Protein AF-A0A7Y5S8H1-F1 (afdb_monomer)

Solvent-accessible surface area (backbone atoms only — not comparable to full-atom values): 13303 Å² total; per-residue (Å²): 134,89,84,87,78,92,81,92,83,82,86,82,89,83,89,78,85,82,77,79,79,78,82,78,74,73,95,78,77,75,77,78,76,69,87,50,71,66,60,32,49,51,53,49,54,46,40,54,53,29,52,50,40,27,37,53,18,37,41,69,67,36,73,64,38,16,48,53,30,22,51,51,44,49,51,53,46,47,73,73,42,97,51,44,70,46,51,52,55,40,26,52,54,43,16,55,55,45,34,56,50,54,51,49,35,40,76,69,57,39,39,43,55,59,72,60,57,92,41,73,66,50,49,49,46,37,48,32,17,54,31,37,36,52,39,60,36,46,78,52,64,38,40,73,64,39,63,79,46,83,76,46,47,57,52,34,15,53,50,16,31,52,50,43,30,50,49,51,53,50,30,32,77,58,41,26,29,38,51,82,46,55,72,59,29,42,51,52,36,19,56,48,23,26,55,47,38,36,50,51,39,51,51,46,40,72,43,38,77,82,74,74,74,84,79,77,72,77,80,77,69,76,76,66,72,78,70,72,69,66,76,81,76,120

Sequence (234 aa):
MIDRSANSAAAGHLTSSGTSAVLTTPPGSVVRSGPSAARKFINFTAFQGAWFACVLGAARGWWWAAPVAALAALAVHAALSPSRRAELGMVFRVVLLGLAIDVGLVLAGVVEMRHGSFGMMTTAAWFASLWACFATTLNSSMAWLTNLRRRRILVAALFGALGGPAAYMAGERLGAVTLPHASWSLAVLSAEWALLTPLVVLIAARCSPRCGRRSGSLPVTPEPVSARATEARG

Mean predicted aligned error: 13.9 Å

Radius of gyration: 29.75 Å; Cα contacts (8 Å, |Δi|>4): 227; chains: 1; bounding box: 75×48×97 Å

Structure (mmCIF, N/CA/C/O backbone):
data_AF-A0A7Y5S8H1-F1
#
_entry.id   AF-A0A7Y5S8H1-F1
#
loop_
_atom_site.group_PDB
_atom_site.id
_atom_site.type_symbol
_atom_site.label_atom_id
_atom_site.label_alt_id
_atom_site.label_comp_id
_atom_site.label_asym_id
_atom_site.label_entity_id
_atom_site.label_seq_id
_atom_site.pdbx_PDB_ins_code
_atom_site.Cartn_x
_atom_site.Cartn_y
_atom_site.Cartn_z
_atom_site.occupancy
_atom_site.B_iso_or_equiv
_atom_site.auth_seq_id
_atom_site.auth_comp_id
_atom_site.auth_asym_id
_atom_site.auth_atom_id
_atom_site.pdbx_PDB_model_num
ATOM 1 N N . MET A 1 1 ? 41.742 8.760 79.211 1.00 38.00 1 MET A N 1
ATOM 2 C CA . MET A 1 1 ? 42.119 9.173 77.849 1.00 38.00 1 MET A CA 1
ATOM 3 C C . MET A 1 1 ? 41.346 8.273 76.894 1.00 38.00 1 MET A C 1
ATOM 5 O O . MET A 1 1 ? 41.752 7.133 76.768 1.00 38.00 1 MET A O 1
ATOM 9 N N . ILE A 1 2 ? 40.245 8.799 76.318 1.00 40.66 2 ILE A N 1
ATOM 10 C CA . ILE A 1 2 ? 39.518 8.303 75.117 1.00 40.66 2 ILE A CA 1
ATOM 11 C C . ILE A 1 2 ? 38.740 6.970 75.333 1.00 40.66 2 ILE A C 1
ATOM 13 O O . ILE A 1 2 ? 39.331 6.006 75.786 1.00 40.66 2 ILE A O 1
ATOM 17 N N . ASP A 1 3 ? 37.435 6.782 75.082 1.00 38.47 3 ASP A N 1
ATOM 18 C CA . ASP A 1 3 ? 36.355 7.606 74.516 1.00 38.47 3 ASP A CA 1
ATOM 19 C C . ASP A 1 3 ? 34.963 7.154 75.037 1.00 38.47 3 ASP A C 1
ATOM 21 O O . ASP A 1 3 ? 34.767 6.030 75.499 1.00 38.47 3 ASP A O 1
ATOM 25 N N . ARG A 1 4 ? 34.031 8.099 74.915 1.00 36.72 4 ARG A N 1
ATOM 26 C CA . ARG A 1 4 ? 32.559 8.131 74.982 1.00 36.72 4 ARG A CA 1
ATOM 27 C C . ARG A 1 4 ? 31.898 7.070 74.071 1.00 36.72 4 ARG A C 1
ATOM 29 O O . ARG A 1 4 ? 32.559 6.516 73.212 1.00 36.72 4 ARG A O 1
ATOM 36 N N . SER A 1 5 ? 30.602 6.758 74.064 1.00 37.25 5 SER A N 1
ATOM 37 C CA . SER A 1 5 ? 29.384 7.134 74.794 1.00 37.25 5 SER A CA 1
ATOM 38 C C . SER A 1 5 ? 28.217 6.350 74.167 1.00 37.25 5 SER A C 1
ATOM 40 O O . SER A 1 5 ? 28.210 6.163 72.957 1.00 37.25 5 SER A O 1
ATOM 42 N N . ALA A 1 6 ? 27.203 6.061 74.988 1.00 39.06 6 ALA A N 1
ATOM 43 C CA . ALA A 1 6 ? 25.761 6.176 74.704 1.00 39.06 6 ALA A CA 1
ATOM 44 C C . ALA A 1 6 ? 25.109 5.359 73.564 1.00 39.06 6 ALA A C 1
ATOM 46 O O . ALA A 1 6 ? 25.321 5.623 72.389 1.00 39.06 6 ALA A O 1
ATOM 47 N N . ASN A 1 7 ? 24.183 4.465 73.938 1.00 35.75 7 ASN A N 1
ATOM 48 C CA . ASN A 1 7 ? 22.706 4.593 73.823 1.00 35.75 7 ASN A CA 1
ATOM 49 C C . ASN A 1 7 ? 22.101 3.175 73.809 1.00 35.75 7 ASN A C 1
ATOM 51 O O . ASN A 1 7 ? 22.441 2.368 72.957 1.00 35.75 7 ASN A O 1
ATOM 55 N N . SER A 1 8 ? 21.351 2.741 74.825 1.00 39.56 8 SER A N 1
ATOM 56 C CA . SER A 1 8 ? 19.922 3.019 75.070 1.00 39.56 8 SER A CA 1
ATOM 57 C C . SER A 1 8 ? 18.995 2.657 73.897 1.00 39.56 8 SER A C 1
ATOM 59 O O . SER A 1 8 ? 18.852 3.430 72.955 1.00 39.56 8 SER A O 1
ATOM 61 N N . ALA A 1 9 ? 18.337 1.497 73.998 1.00 35.38 9 ALA A N 1
ATOM 62 C CA . ALA A 1 9 ? 17.061 1.157 73.353 1.00 35.38 9 ALA A CA 1
ATOM 63 C C . ALA A 1 9 ? 16.461 -0.034 74.134 1.00 35.38 9 ALA A C 1
ATOM 65 O O . ALA A 1 9 ? 17.014 -1.128 74.124 1.00 35.38 9 ALA A O 1
ATOM 66 N N . ALA A 1 10 ? 15.550 0.204 75.078 1.00 35.84 10 ALA A N 1
ATOM 67 C CA . ALA A 1 10 ? 14.107 0.380 74.879 1.00 35.84 10 ALA A CA 1
ATOM 68 C C . ALA A 1 10 ? 13.370 -0.955 74.656 1.00 35.84 10 ALA A C 1
ATOM 70 O O . ALA A 1 10 ? 13.309 -1.504 73.561 1.00 35.84 10 ALA A O 1
ATOM 71 N N . ALA A 1 11 ? 12.793 -1.435 75.759 1.00 33.50 11 ALA A N 1
ATOM 72 C CA . ALA A 1 11 ? 11.688 -2.375 75.811 1.00 33.50 11 ALA A CA 1
ATOM 73 C C . ALA A 1 11 ? 10.381 -1.709 75.343 1.00 33.50 11 ALA A C 1
ATOM 75 O O . ALA A 1 11 ? 10.232 -0.494 75.465 1.00 33.50 11 ALA A O 1
ATOM 76 N N . GLY A 1 12 ? 9.401 -2.513 74.924 1.00 30.98 12 GLY A N 1
ATOM 77 C CA . GLY A 1 12 ? 8.001 -2.085 74.924 1.00 30.98 12 GLY A CA 1
ATOM 78 C C . GLY A 1 12 ? 7.145 -2.681 73.815 1.00 30.98 12 GLY A C 1
ATOM 79 O O . GLY A 1 12 ? 7.222 -2.255 72.671 1.00 30.98 12 GLY A O 1
ATOM 80 N N . HIS A 1 13 ? 6.312 -3.646 74.210 1.00 38.59 13 HIS A N 1
ATOM 81 C CA . HIS A 1 13 ? 5.063 -4.092 73.585 1.00 38.59 13 HIS A CA 1
ATOM 82 C C . HIS A 1 13 ? 4.372 -3.071 72.673 1.00 38.59 13 HIS A C 1
ATOM 84 O O . HIS A 1 13 ? 4.262 -1.919 73.064 1.00 38.59 13 HIS A O 1
ATOM 90 N N . LEU A 1 14 ? 3.737 -3.545 71.590 1.00 34.25 14 LEU A N 1
ATOM 91 C CA . LEU A 1 14 ? 2.349 -3.199 71.246 1.00 34.25 14 LEU A CA 1
ATOM 92 C C . LEU A 1 14 ? 1.775 -4.191 70.216 1.00 34.25 14 LEU A C 1
ATOM 94 O O . LEU A 1 14 ? 2.333 -4.451 69.155 1.00 34.25 14 LEU A O 1
ATOM 98 N N . THR A 1 15 ? 0.634 -4.749 70.595 1.00 44.28 15 THR A N 1
ATOM 99 C CA . THR A 1 15 ? -0.307 -5.559 69.821 1.00 44.28 15 THR A CA 1
ATOM 100 C C . THR A 1 15 ? -0.898 -4.761 68.655 1.00 44.28 15 THR A C 1
ATOM 102 O O . THR A 1 15 ? -1.328 -3.629 68.870 1.00 44.28 15 THR A O 1
ATOM 105 N N . SER A 1 16 ? -1.033 -5.349 67.463 1.00 37.34 16 SER A N 1
ATOM 106 C CA . SER A 1 16 ? -1.945 -4.816 66.443 1.00 37.34 16 SER A CA 1
ATOM 107 C C . SER A 1 16 ? -2.792 -5.922 65.814 1.00 37.34 16 SER A C 1
ATOM 109 O O . SER A 1 16 ? -2.327 -6.850 65.155 1.00 37.34 16 SER A O 1
ATOM 111 N N . SER A 1 17 ? -4.084 -5.820 66.092 1.00 38.75 17 SER A N 1
ATOM 112 C CA . SER A 1 17 ? -5.177 -6.591 65.525 1.00 38.75 17 SER A CA 1
ATOM 113 C C . SER A 1 17 ? -5.291 -6.255 64.035 1.00 38.75 17 SER A C 1
ATOM 115 O O . SER A 1 17 ? -5.645 -5.135 63.668 1.00 38.75 17 SER A O 1
ATOM 117 N N . GLY A 1 18 ? -4.964 -7.209 63.165 1.00 38.16 18 GLY A N 1
ATOM 118 C CA . GLY A 1 18 ? -5.092 -7.064 61.716 1.00 38.16 18 GLY A CA 1
ATOM 119 C C . GLY A 1 18 ? -6.549 -7.162 61.271 1.00 38.16 18 GLY A C 1
ATOM 120 O O . GLY A 1 18 ? -7.026 -8.239 60.920 1.00 38.16 18 GLY A O 1
ATOM 121 N N . THR A 1 19 ? -7.262 -6.037 61.278 1.00 43.47 19 THR A N 1
ATOM 122 C CA . THR A 1 19 ? -8.564 -5.893 60.617 1.00 43.47 19 THR A CA 1
ATOM 123 C C . THR A 1 19 ? -8.386 -6.153 59.121 1.00 43.47 19 THR A C 1
ATOM 125 O O . THR A 1 19 ? -7.756 -5.370 58.412 1.00 43.47 19 THR A O 1
ATOM 128 N N . SER A 1 20 ? -8.926 -7.273 58.636 1.00 39.09 20 SER A N 1
ATOM 129 C CA . SER A 1 20 ? -8.980 -7.600 57.210 1.00 39.09 20 SER A CA 1
ATOM 130 C C . SER A 1 20 ? -9.836 -6.566 56.478 1.00 39.09 20 SER A C 1
ATOM 132 O O . SER A 1 20 ? -11.063 -6.597 56.548 1.00 39.09 20 SER A O 1
ATOM 134 N N . ALA A 1 21 ? -9.192 -5.641 55.767 1.00 40.25 21 ALA A N 1
ATOM 135 C CA . ALA A 1 21 ? -9.862 -4.781 54.804 1.00 40.25 21 ALA A CA 1
ATOM 136 C C . ALA A 1 21 ? -10.257 -5.631 53.587 1.00 40.25 21 ALA A C 1
ATOM 138 O O . ALA A 1 21 ? -9.460 -5.871 52.679 1.00 40.25 21 ALA A O 1
ATOM 139 N N . VAL A 1 22 ? -11.496 -6.123 53.590 1.00 46.75 22 VAL A N 1
ATOM 140 C CA . VAL A 1 22 ? -12.144 -6.691 52.406 1.00 46.75 22 VAL A CA 1
ATOM 141 C C . VAL A 1 22 ? -12.228 -5.578 51.361 1.00 46.75 22 VAL A C 1
ATOM 143 O O . VAL A 1 22 ? -12.988 -4.624 51.508 1.00 46.75 22 VAL A O 1
ATOM 146 N N . LEU A 1 23 ? -11.404 -5.683 50.318 1.00 39.94 23 LEU A N 1
ATOM 147 C CA . LEU A 1 23 ? -11.397 -4.780 49.172 1.00 39.94 23 LEU A CA 1
ATOM 148 C C . LEU A 1 23 ? -12.678 -5.010 48.351 1.00 39.94 23 LEU A C 1
ATOM 150 O O . LEU A 1 23 ? -12.687 -5.755 47.371 1.00 39.94 23 LEU A O 1
ATOM 154 N N . THR A 1 24 ? -13.783 -4.393 48.764 1.00 40.53 24 THR A N 1
ATOM 155 C CA . THR A 1 24 ? -15.015 -4.344 47.973 1.00 40.53 24 THR A CA 1
ATOM 156 C C . THR A 1 24 ? -14.754 -3.493 46.734 1.00 40.53 24 THR A C 1
ATOM 158 O O . THR A 1 24 ? -14.726 -2.263 46.800 1.00 40.53 24 THR A O 1
ATOM 161 N N . THR A 1 25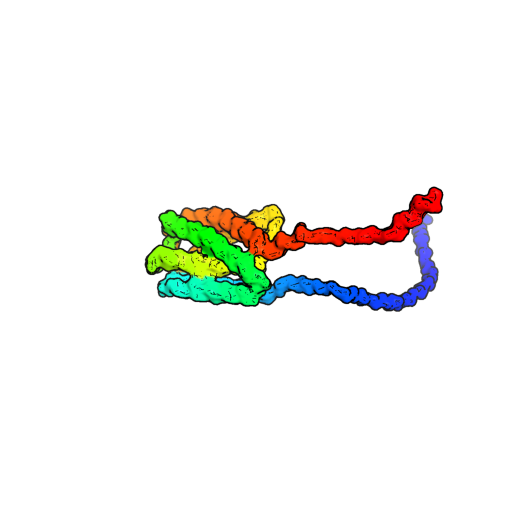 ? -14.519 -4.137 45.592 1.00 53.62 25 THR A N 1
ATOM 162 C CA . THR A 1 25 ? -14.514 -3.438 44.305 1.00 53.62 25 THR A CA 1
ATOM 163 C C . THR A 1 25 ? -15.941 -2.958 44.003 1.00 53.62 25 THR A C 1
ATOM 165 O O . THR A 1 25 ? -16.886 -3.737 44.141 1.00 53.62 25 THR A O 1
ATOM 168 N N . PRO A 1 26 ? -16.144 -1.677 43.643 1.00 47.84 26 PRO A N 1
ATOM 169 C CA . PRO A 1 26 ? -17.478 -1.147 43.386 1.00 47.84 26 PRO A CA 1
ATOM 170 C C . PRO A 1 26 ? -18.104 -1.816 42.147 1.00 47.84 26 PRO A C 1
ATOM 172 O O . PRO A 1 26 ? -17.423 -1.965 41.125 1.00 47.84 26 PRO A O 1
ATOM 175 N N . PRO A 1 27 ? -19.397 -2.190 42.188 1.00 47.34 27 PRO A N 1
ATOM 176 C CA . PRO A 1 27 ? -20.087 -2.755 41.038 1.00 47.34 27 PRO A CA 1
ATOM 177 C C . PRO A 1 27 ? -20.277 -1.659 39.983 1.00 47.34 27 PRO A C 1
ATOM 179 O O . PRO A 1 27 ? -21.010 -0.697 40.195 1.00 47.34 27 PRO A O 1
ATOM 182 N N . GLY A 1 28 ? -19.591 -1.781 38.844 1.00 48.25 28 GLY A N 1
ATOM 183 C CA . GLY A 1 28 ? -19.801 -0.887 37.697 1.00 48.25 28 GLY A CA 1
ATOM 184 C C . GLY A 1 28 ? -18.552 -0.449 36.935 1.00 48.25 28 GLY A C 1
ATOM 185 O O . GLY A 1 28 ? -18.684 0.210 35.901 1.00 48.25 28 GLY A O 1
ATOM 186 N N . SER A 1 29 ? -17.341 -0.821 37.360 1.00 41.50 29 SER A N 1
ATOM 187 C CA . SER A 1 29 ? -16.143 -0.585 36.548 1.00 41.50 29 SER A CA 1
ATOM 188 C C . SER A 1 29 ? -16.090 -1.586 35.389 1.00 41.50 29 SER A C 1
ATOM 190 O O . SER A 1 29 ? -15.422 -2.615 35.427 1.00 41.50 29 SER A O 1
ATOM 192 N N . VAL A 1 30 ? -16.810 -1.284 34.306 1.00 54.75 30 VAL A N 1
ATOM 193 C CA . VAL A 1 30 ? -16.593 -1.955 33.021 1.00 54.75 30 VAL A CA 1
ATOM 194 C C . VAL A 1 30 ? -15.162 -1.633 32.591 1.00 54.75 30 VAL A C 1
ATOM 196 O O . VAL A 1 30 ? -14.896 -0.583 32.000 1.00 54.75 30 VAL A O 1
ATOM 199 N N . VAL A 1 31 ? -14.222 -2.524 32.913 1.00 54.47 31 VAL A N 1
ATOM 200 C CA . VAL A 1 31 ? -12.858 -2.490 32.388 1.00 54.47 31 VAL A CA 1
ATOM 201 C C . VAL A 1 31 ? -12.983 -2.661 30.880 1.00 54.47 31 VAL A C 1
ATOM 203 O O . VAL A 1 31 ? -13.133 -3.767 30.365 1.00 54.47 31 VAL A O 1
ATOM 206 N N . ARG A 1 32 ? -12.979 -1.544 30.147 1.00 49.41 32 ARG A N 1
ATOM 207 C CA . ARG A 1 32 ? -12.924 -1.565 28.687 1.00 49.41 32 ARG A CA 1
ATOM 208 C C . ARG A 1 32 ? -11.558 -2.104 28.293 1.00 49.41 32 ARG A C 1
ATOM 210 O O . ARG A 1 32 ? -10.583 -1.358 28.234 1.00 49.41 32 ARG A O 1
ATOM 217 N N . SER A 1 33 ? -11.491 -3.403 28.035 1.00 49.00 33 SER A N 1
ATOM 218 C CA . SER A 1 33 ? -10.312 -4.045 27.474 1.00 49.00 33 SER A CA 1
ATOM 219 C C . SER A 1 33 ? -10.015 -3.360 26.139 1.00 49.00 33 SER A C 1
ATOM 221 O O . SER A 1 33 ? -10.849 -3.345 25.230 1.00 49.00 33 SER A O 1
ATOM 223 N N . GLY A 1 34 ? -8.841 -2.736 26.020 1.00 56.62 34 GLY A N 1
ATOM 224 C CA . GLY A 1 34 ? -8.351 -2.290 24.719 1.00 56.62 34 GLY A CA 1
ATOM 225 C C . GLY A 1 34 ? -8.297 -3.472 23.737 1.00 56.62 34 GLY A C 1
ATOM 226 O O . GLY A 1 34 ? -8.305 -4.628 24.165 1.00 56.62 34 GLY A O 1
ATOM 227 N N . PRO A 1 35 ? -8.240 -3.226 22.417 1.00 60.06 35 PRO A N 1
ATOM 228 C CA . PRO A 1 35 ? -8.111 -4.307 21.443 1.00 60.06 35 PRO A CA 1
ATOM 229 C C . PRO A 1 35 ? -6.915 -5.205 21.799 1.00 60.06 35 PRO A C 1
ATOM 231 O O . PRO A 1 35 ? -5.801 -4.704 21.983 1.00 60.06 35 PRO A O 1
ATOM 234 N N . SER A 1 36 ? -7.165 -6.515 21.918 1.00 71.00 36 SER A N 1
ATOM 235 C CA . SER A 1 36 ? -6.173 -7.499 22.363 1.00 71.00 36 SER A CA 1
ATOM 236 C C . SER A 1 36 ? -4.949 -7.522 21.442 1.00 71.00 36 SER A C 1
ATOM 238 O O . SER A 1 36 ? -5.055 -7.260 20.240 1.00 71.00 36 SER A O 1
ATOM 240 N N . ALA A 1 37 ? -3.776 -7.857 21.991 1.00 74.69 37 ALA A N 1
ATOM 241 C CA . ALA A 1 37 ? -2.548 -8.029 21.209 1.00 74.69 37 ALA A CA 1
ATOM 242 C C . ALA A 1 37 ? -2.753 -9.001 20.030 1.00 74.69 37 ALA A C 1
ATOM 244 O O . ALA A 1 37 ? -2.308 -8.725 18.919 1.00 74.69 37 ALA A O 1
ATOM 245 N N . ALA A 1 38 ? -3.547 -10.057 20.243 1.00 76.81 38 ALA A N 1
ATOM 246 C CA . ALA A 1 38 ? -3.956 -11.005 19.212 1.00 76.81 38 ALA A CA 1
ATOM 247 C C . ALA A 1 38 ? -4.675 -10.338 18.024 1.00 76.81 38 ALA A C 1
ATOM 249 O O . ALA A 1 38 ? -4.356 -10.625 16.876 1.00 76.81 38 ALA A O 1
ATOM 250 N N . ARG A 1 39 ? -5.594 -9.388 18.261 1.00 74.06 39 ARG A N 1
ATOM 251 C CA . ARG A 1 39 ? -6.302 -8.689 17.171 1.00 74.06 39 ARG A CA 1
ATOM 252 C C . ARG A 1 39 ? -5.357 -7.827 16.331 1.00 74.06 39 ARG A C 1
ATOM 254 O O . ARG A 1 39 ? -5.529 -7.734 15.118 1.00 74.06 39 ARG A O 1
ATOM 261 N N . LYS A 1 40 ? -4.364 -7.191 16.958 1.00 75.88 40 LYS A N 1
ATOM 262 C CA . LYS A 1 40 ? -3.335 -6.417 16.238 1.00 75.88 40 LYS A CA 1
ATOM 263 C C . LYS A 1 40 ? -2.446 -7.334 15.401 1.00 75.88 40 LYS A C 1
ATOM 265 O O . LYS A 1 40 ? -2.161 -7.014 14.252 1.00 75.88 40 LYS A O 1
ATOM 270 N N . PHE A 1 41 ? -2.065 -8.480 15.962 1.00 79.56 41 PHE A N 1
ATOM 271 C CA . PHE A 1 41 ? -1.274 -9.485 15.261 1.00 79.56 41 PHE A CA 1
ATOM 272 C C . PHE A 1 41 ? -2.018 -10.047 14.043 1.00 79.56 41 PHE A C 1
ATOM 274 O O . PHE A 1 41 ? -1.475 -10.013 12.948 1.00 79.56 41 PHE A O 1
ATOM 281 N N . ILE A 1 42 ? -3.291 -10.436 14.190 1.00 76.44 42 ILE A N 1
ATOM 282 C CA . ILE A 1 42 ? -4.123 -10.932 13.078 1.00 76.44 42 ILE A CA 1
ATOM 283 C C . ILE A 1 42 ? -4.195 -9.912 11.936 1.00 76.44 42 ILE A C 1
ATOM 285 O O . ILE A 1 42 ? -3.983 -10.276 10.784 1.00 76.44 42 ILE A O 1
ATOM 289 N N . ASN A 1 43 ? -4.443 -8.633 12.241 1.00 77.25 43 ASN A N 1
ATOM 290 C CA . ASN A 1 43 ? -4.478 -7.587 11.213 1.00 77.25 43 ASN A CA 1
ATOM 291 C C . ASN A 1 43 ? -3.119 -7.398 10.530 1.00 77.25 43 ASN A C 1
ATOM 293 O O . ASN A 1 43 ? -3.064 -7.204 9.321 1.00 77.25 43 ASN A O 1
ATOM 297 N N . PHE A 1 44 ? -2.024 -7.465 11.292 1.00 79.50 44 PHE A N 1
ATOM 298 C CA . PHE A 1 44 ? -0.679 -7.369 10.733 1.00 79.50 44 PHE A CA 1
ATOM 299 C C . PHE A 1 44 ? -0.369 -8.550 9.805 1.00 79.50 44 PHE A C 1
ATOM 301 O O . PHE A 1 44 ? 0.056 -8.337 8.675 1.00 79.50 44 PHE A O 1
ATOM 308 N N . THR A 1 45 ? -0.636 -9.784 10.233 1.00 82.44 45 THR A N 1
ATOM 309 C CA . THR A 1 45 ? -0.401 -10.981 9.415 1.00 82.44 45 THR A CA 1
ATOM 310 C C . THR A 1 45 ? -1.291 -11.005 8.175 1.00 82.44 45 THR A C 1
ATOM 312 O O . THR A 1 45 ? -0.805 -11.323 7.091 1.00 82.44 45 THR A O 1
ATOM 315 N N . ALA A 1 46 ? -2.563 -10.614 8.302 1.00 79.00 46 ALA A N 1
ATOM 316 C CA . ALA A 1 46 ? -3.469 -10.484 7.164 1.00 79.00 46 ALA A CA 1
ATOM 317 C C . ALA A 1 46 ? -2.962 -9.438 6.160 1.00 79.00 46 ALA A C 1
ATOM 319 O O . ALA A 1 46 ? -2.953 -9.703 4.961 1.00 79.00 46 ALA A O 1
ATOM 320 N N . PHE A 1 47 ? -2.479 -8.289 6.643 1.00 81.69 47 PHE A N 1
ATOM 321 C CA . PHE A 1 47 ? -1.890 -7.257 5.792 1.00 81.69 47 PHE A CA 1
ATOM 322 C C . PHE A 1 47 ? -0.628 -7.746 5.079 1.00 81.69 47 PHE A C 1
ATOM 324 O O . PHE A 1 47 ? -0.537 -7.604 3.864 1.00 81.69 47 PHE A O 1
ATOM 331 N N . GLN A 1 48 ? 0.316 -8.363 5.796 1.00 87.69 48 GLN A N 1
ATOM 332 C CA . GLN A 1 48 ? 1.538 -8.884 5.179 1.00 87.69 48 GLN A CA 1
ATOM 333 C C . GLN A 1 48 ? 1.214 -9.956 4.132 1.00 87.69 48 GLN A C 1
ATOM 335 O O . GLN A 1 48 ? 1.752 -9.912 3.028 1.00 87.69 48 GLN A O 1
ATOM 340 N N . GLY A 1 49 ? 0.293 -10.876 4.438 1.00 87.12 49 GLY A N 1
ATOM 341 C CA . GLY A 1 49 ? -0.171 -11.886 3.487 1.00 87.12 49 GLY A CA 1
ATOM 342 C C . GLY A 1 49 ? -0.824 -11.270 2.248 1.00 87.12 49 GLY A C 1
ATOM 343 O O . GLY A 1 49 ? -0.493 -11.655 1.127 1.00 87.12 49 GLY A O 1
ATOM 344 N N . ALA A 1 50 ? -1.692 -10.272 2.433 1.00 86.50 50 ALA A N 1
ATOM 345 C CA . ALA A 1 50 ? -2.334 -9.565 1.330 1.00 86.50 50 ALA A CA 1
ATOM 346 C C . ALA A 1 50 ? -1.318 -8.793 0.475 1.00 86.50 50 ALA A C 1
ATOM 348 O O . ALA A 1 50 ? -1.366 -8.873 -0.748 1.00 86.50 50 ALA A O 1
ATOM 349 N N . TRP A 1 51 ? -0.358 -8.107 1.100 1.00 90.31 51 TRP A N 1
ATOM 350 C CA . TRP A 1 51 ? 0.715 -7.400 0.402 1.00 90.31 51 TRP A CA 1
ATOM 351 C C . TRP A 1 51 ? 1.557 -8.358 -0.448 1.00 90.31 51 TRP A C 1
ATOM 353 O O . TRP A 1 51 ? 1.744 -8.114 -1.641 1.00 90.31 51 TRP A O 1
ATOM 363 N N . PHE A 1 52 ? 1.989 -9.491 0.118 1.00 91.25 52 PHE A N 1
ATOM 364 C CA . PHE A 1 52 ? 2.733 -10.505 -0.634 1.00 91.25 52 PHE A CA 1
ATOM 365 C C . PHE A 1 52 ? 1.911 -11.078 -1.790 1.00 91.25 52 PHE A C 1
ATOM 367 O O . PHE A 1 52 ? 2.449 -11.237 -2.884 1.00 91.25 52 P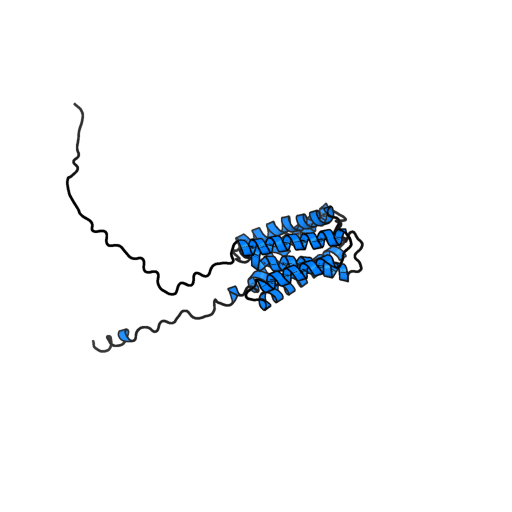HE A O 1
ATOM 374 N N . ALA A 1 53 ? 0.617 -11.345 -1.587 1.00 88.94 53 ALA A N 1
ATOM 375 C CA . ALA A 1 53 ? -0.271 -11.807 -2.650 1.00 88.94 53 ALA A CA 1
ATOM 376 C C . ALA A 1 53 ? -0.390 -10.779 -3.791 1.00 88.94 53 ALA A C 1
ATOM 378 O O . ALA A 1 53 ? -0.307 -11.157 -4.959 1.00 88.94 53 ALA A O 1
ATOM 379 N N . CYS A 1 54 ? -0.504 -9.484 -3.473 1.00 88.06 54 CYS A N 1
ATOM 380 C CA . CYS A 1 54 ? -0.528 -8.409 -4.469 1.00 88.06 54 CYS A CA 1
ATOM 381 C C . CYS A 1 54 ? 0.779 -8.333 -5.273 1.00 88.06 54 CYS A C 1
ATOM 383 O O . CYS A 1 54 ? 0.741 -8.228 -6.500 1.00 88.06 54 CYS A O 1
ATOM 385 N N . VAL A 1 55 ? 1.927 -8.374 -4.591 1.00 89.31 55 VAL A N 1
ATOM 386 C CA . VAL A 1 55 ? 3.254 -8.209 -5.206 1.00 89.31 55 VAL A CA 1
ATOM 387 C C . VAL A 1 55 ? 3.633 -9.432 -6.038 1.00 89.31 55 VAL A C 1
ATOM 389 O O . VAL A 1 55 ? 3.985 -9.303 -7.207 1.00 89.31 55 VAL A O 1
ATOM 392 N N . LEU A 1 56 ? 3.496 -10.634 -5.478 1.00 90.50 56 LEU A N 1
ATOM 393 C CA . LEU A 1 56 ? 3.775 -11.878 -6.197 1.00 90.50 56 LEU A CA 1
ATOM 394 C C . LEU A 1 56 ? 2.764 -12.141 -7.316 1.00 90.50 56 LEU A C 1
ATOM 396 O O . LEU A 1 56 ? 3.117 -12.764 -8.315 1.00 90.50 56 LEU A O 1
ATOM 400 N N . GLY A 1 57 ? 1.522 -11.684 -7.149 1.00 88.06 57 GLY A N 1
ATOM 401 C CA . GLY A 1 57 ? 0.512 -11.696 -8.199 1.00 88.06 57 GLY A CA 1
ATOM 402 C C . GLY A 1 57 ? 0.928 -10.817 -9.374 1.00 88.06 57 GLY A C 1
ATOM 403 O O . GLY A 1 57 ? 0.975 -11.303 -10.500 1.00 88.06 57 GLY A O 1
ATOM 404 N N . ALA A 1 58 ? 1.329 -9.568 -9.116 1.00 86.56 58 ALA A N 1
ATOM 405 C CA . ALA A 1 58 ? 1.851 -8.675 -10.152 1.00 86.56 58 ALA A CA 1
ATOM 406 C C . ALA A 1 58 ? 3.094 -9.251 -10.849 1.00 86.56 58 ALA A C 1
ATOM 408 O O . ALA A 1 58 ? 3.152 -9.254 -12.077 1.00 86.56 58 ALA A O 1
ATOM 409 N N . ALA A 1 59 ? 4.028 -9.829 -10.089 1.00 87.56 59 ALA A N 1
ATOM 410 C CA . ALA A 1 59 ? 5.223 -10.483 -10.629 1.00 87.56 59 ALA A CA 1
ATOM 411 C C . ALA A 1 59 ? 4.931 -11.717 -11.504 1.00 87.56 59 ALA A C 1
ATOM 413 O O . ALA A 1 59 ? 5.768 -12.129 -12.300 1.00 87.56 59 ALA A O 1
ATOM 414 N N . ARG A 1 60 ? 3.748 -12.326 -11.352 1.00 87.69 60 ARG A N 1
ATOM 415 C CA . ARG A 1 60 ? 3.258 -13.443 -12.177 1.00 87.69 60 ARG A CA 1
ATOM 416 C C . ARG A 1 60 ? 2.290 -12.998 -13.280 1.00 87.69 60 ARG A C 1
ATOM 418 O O . ARG A 1 60 ? 1.779 -13.845 -14.007 1.00 87.69 60 ARG A O 1
ATOM 425 N N . GLY A 1 61 ? 1.986 -11.702 -13.382 1.00 84.56 61 GLY A N 1
ATOM 426 C CA . GLY A 1 61 ? 0.970 -11.174 -14.299 1.00 84.56 61 GLY A CA 1
ATOM 427 C C . GLY A 1 61 ? -0.483 -11.457 -13.880 1.00 84.56 61 GLY A C 1
ATOM 428 O O . GLY A 1 61 ? -1.401 -11.315 -14.684 1.00 84.56 61 GLY A O 1
ATOM 429 N N . TRP A 1 62 ? -0.741 -11.854 -12.632 1.00 88.00 62 TRP A N 1
ATOM 430 C CA . TRP A 1 62 ? -2.092 -12.093 -12.110 1.00 88.00 62 TRP A CA 1
ATOM 431 C C . TRP A 1 62 ? -2.731 -10.796 -11.612 1.00 88.00 62 TRP A C 1
ATOM 433 O O . TRP A 1 62 ? -2.751 -10.505 -10.415 1.00 88.00 62 TRP A O 1
ATOM 443 N N . TRP A 1 63 ? -3.298 -10.022 -12.536 1.00 82.06 63 TRP A N 1
ATOM 444 C CA . TRP A 1 63 ? -3.943 -8.735 -12.241 1.00 82.06 63 TRP A CA 1
ATOM 445 C C . TRP A 1 63 ? -5.085 -8.828 -11.210 1.00 82.06 63 TRP A C 1
ATOM 447 O O . TRP A 1 63 ? -5.327 -7.878 -10.470 1.00 82.06 63 TRP A O 1
ATOM 457 N N . TRP A 1 64 ? -5.763 -9.976 -11.116 1.00 86.88 64 TRP A N 1
ATOM 458 C CA . TRP A 1 64 ? -6.874 -10.209 -10.186 1.00 86.88 64 TRP A CA 1
ATOM 459 C C . TRP A 1 64 ? -6.427 -10.527 -8.749 1.00 86.88 64 TRP A C 1
ATOM 461 O O . TRP A 1 64 ? -7.230 -10.424 -7.822 1.00 86.88 64 TRP A O 1
ATOM 471 N N . ALA A 1 65 ? -5.160 -10.894 -8.529 1.00 89.50 65 ALA A N 1
ATOM 472 C CA . ALA A 1 65 ? -4.687 -11.327 -7.212 1.00 89.50 65 ALA A CA 1
ATOM 473 C C . ALA A 1 65 ? -4.772 -10.200 -6.171 1.00 89.50 65 ALA A C 1
ATOM 475 O O . ALA A 1 65 ? -5.194 -10.425 -5.036 1.00 89.50 65 ALA A O 1
ATOM 476 N N . ALA A 1 66 ? -4.428 -8.976 -6.575 1.00 89.12 66 ALA A N 1
ATOM 477 C CA . ALA A 1 66 ? -4.468 -7.812 -5.701 1.00 89.12 66 ALA A CA 1
ATOM 478 C C . ALA A 1 66 ? -5.885 -7.424 -5.240 1.00 89.12 66 ALA A C 1
ATOM 480 O O . ALA A 1 66 ? -6.090 -7.334 -4.026 1.00 89.12 66 ALA A O 1
ATOM 481 N N . PRO A 1 67 ? -6.886 -7.255 -6.130 1.00 90.00 67 PRO A N 1
ATOM 482 C CA . PRO A 1 67 ? -8.243 -6.938 -5.691 1.00 90.00 67 PRO A CA 1
ATOM 483 C C . PRO A 1 67 ? -8.851 -8.043 -4.824 1.00 90.00 67 PRO A C 1
ATOM 485 O O . PRO A 1 67 ? -9.509 -7.734 -3.832 1.00 90.00 67 PRO A O 1
ATOM 488 N N . VAL A 1 68 ? -8.586 -9.322 -5.114 1.00 92.38 68 VAL A N 1
ATOM 489 C CA . VAL A 1 68 ? -9.056 -10.432 -4.264 1.00 92.38 68 VAL A CA 1
ATOM 490 C C . VAL A 1 68 ? -8.436 -10.362 -2.864 1.00 92.38 68 VAL A C 1
ATOM 492 O O . VAL A 1 68 ? -9.156 -10.460 -1.867 1.00 92.38 68 VAL A O 1
ATOM 495 N N . ALA A 1 69 ? -7.123 -10.135 -2.769 1.00 89.44 69 ALA A N 1
ATOM 496 C CA . ALA A 1 69 ? -6.434 -9.998 -1.488 1.00 89.44 69 ALA A CA 1
ATOM 497 C C . ALA A 1 69 ? -6.944 -8.792 -0.678 1.00 89.44 69 ALA A C 1
ATOM 499 O O . ALA A 1 69 ? -7.186 -8.910 0.526 1.00 89.44 69 ALA A O 1
ATOM 500 N N . ALA A 1 70 ? -7.173 -7.652 -1.337 1.00 89.06 70 ALA A N 1
ATOM 501 C CA . ALA A 1 70 ? -7.709 -6.456 -0.697 1.00 89.06 70 ALA A CA 1
ATOM 502 C C . ALA A 1 70 ? -9.144 -6.637 -0.201 1.00 89.06 70 ALA A C 1
ATOM 504 O O . ALA A 1 70 ? -9.457 -6.229 0.919 1.00 89.06 70 ALA A O 1
ATOM 505 N N . LEU A 1 71 ? -10.006 -7.291 -0.982 1.00 90.62 71 LEU A N 1
ATOM 506 C CA . LEU A 1 71 ? -11.369 -7.612 -0.555 1.00 90.62 71 LEU A CA 1
ATOM 507 C C . LEU A 1 71 ? -11.371 -8.539 0.664 1.00 90.62 71 LEU A C 1
ATOM 509 O O . LEU A 1 71 ? -12.123 -8.293 1.609 1.00 90.62 71 LEU A O 1
ATOM 513 N N . ALA A 1 72 ? -10.502 -9.551 0.688 1.00 89.12 72 ALA A N 1
ATOM 514 C CA . ALA A 1 72 ? -10.358 -10.439 1.839 1.00 89.12 72 ALA A CA 1
ATOM 515 C C . ALA A 1 72 ? -9.892 -9.677 3.093 1.00 89.12 72 ALA A C 1
ATOM 517 O O . ALA A 1 72 ? -10.508 -9.798 4.156 1.00 89.12 72 ALA A O 1
ATOM 518 N N . ALA A 1 73 ? -8.859 -8.836 2.970 1.00 86.38 73 ALA A N 1
ATOM 519 C CA . ALA A 1 73 ? -8.365 -8.011 4.075 1.00 86.38 73 ALA A CA 1
ATOM 520 C C . ALA A 1 73 ? -9.440 -7.037 4.591 1.00 86.38 73 ALA A C 1
ATOM 522 O O . ALA A 1 73 ? -9.639 -6.904 5.802 1.00 86.38 73 ALA A O 1
ATOM 523 N N . LEU A 1 74 ? -10.185 -6.401 3.684 1.00 87.31 74 LEU A N 1
ATOM 524 C CA . LEU A 1 74 ? -11.261 -5.477 4.031 1.00 87.31 74 LEU A CA 1
ATOM 525 C C . LEU A 1 74 ? -12.435 -6.188 4.711 1.00 87.31 74 LEU A C 1
ATOM 527 O O . LEU A 1 74 ? -12.991 -5.651 5.670 1.00 87.31 74 LEU A O 1
ATOM 531 N N . ALA A 1 75 ? -12.791 -7.395 4.263 1.00 87.62 75 ALA A N 1
ATOM 532 C CA . ALA A 1 75 ? -13.829 -8.212 4.886 1.00 87.62 75 ALA A CA 1
ATOM 533 C C . ALA A 1 75 ? -13.451 -8.592 6.325 1.00 87.62 75 ALA A C 1
ATOM 535 O O . ALA A 1 75 ? -14.260 -8.415 7.240 1.00 87.62 75 ALA A O 1
ATOM 536 N N . VAL A 1 76 ? -12.205 -9.027 6.546 1.00 84.81 76 VAL A N 1
ATOM 537 C CA . VAL A 1 76 ? -11.676 -9.316 7.890 1.00 84.81 76 VAL A CA 1
ATOM 538 C C . VAL A 1 76 ? -11.695 -8.057 8.762 1.00 84.81 76 VAL A C 1
ATOM 540 O O . VAL A 1 76 ? -12.209 -8.092 9.882 1.00 84.81 76 VAL A O 1
ATOM 543 N N . HIS A 1 77 ? -11.214 -6.920 8.250 1.00 84.69 77 HIS A N 1
ATOM 544 C CA . HIS A 1 77 ? -11.221 -5.650 8.987 1.00 84.69 77 HIS A CA 1
ATOM 545 C C . HIS A 1 77 ? -12.640 -5.202 9.357 1.00 84.69 77 HIS A C 1
ATOM 547 O O . HIS A 1 77 ? -12.911 -4.844 10.505 1.00 84.69 77 HIS A O 1
ATOM 553 N N . ALA A 1 78 ? -13.578 -5.269 8.411 1.00 84.00 78 ALA A N 1
ATOM 554 C CA . ALA A 1 78 ? -14.973 -4.900 8.630 1.00 84.00 78 ALA A CA 1
ATOM 555 C C . ALA A 1 78 ? -15.680 -5.843 9.619 1.00 84.00 78 ALA A C 1
ATOM 557 O O . ALA A 1 78 ? -16.499 -5.384 10.422 1.00 84.00 78 ALA A O 1
ATOM 558 N N . ALA A 1 79 ? -15.357 -7.139 9.606 1.00 84.25 79 ALA A N 1
ATOM 559 C CA . ALA A 1 79 ? -15.879 -8.105 10.571 1.00 84.25 79 ALA A CA 1
ATOM 560 C C . ALA A 1 79 ? -15.386 -7.814 12.000 1.00 84.25 79 ALA A C 1
ATOM 562 O O . ALA A 1 79 ? -16.152 -7.942 12.955 1.00 84.25 79 ALA A O 1
ATOM 563 N N . LEU A 1 80 ? -14.134 -7.369 12.146 1.00 80.12 80 LEU A N 1
ATOM 564 C CA . LEU A 1 80 ? -13.507 -7.080 13.440 1.00 80.12 80 LEU A CA 1
ATOM 565 C C . LEU A 1 80 ? -13.769 -5.658 13.965 1.00 80.12 80 LEU A C 1
ATOM 567 O O . LEU A 1 80 ? -13.507 -5.386 15.147 1.00 80.12 80 LEU A O 1
ATOM 571 N N . SER A 1 81 ? -14.254 -4.749 13.115 1.00 79.25 81 SER A N 1
ATOM 572 C CA . SER A 1 81 ? -14.448 -3.343 13.464 1.00 79.25 81 SER A CA 1
ATOM 573 C C . SER A 1 81 ? -15.834 -3.050 14.063 1.00 79.25 81 SER A C 1
ATOM 575 O O . SER A 1 81 ? -16.854 -3.327 13.426 1.00 79.25 81 SER A O 1
ATOM 577 N N . PRO A 1 82 ? -15.903 -2.388 15.238 1.00 73.12 82 PRO A N 1
ATOM 578 C CA . PRO A 1 82 ? -17.163 -1.933 15.834 1.00 73.12 82 PRO A CA 1
ATOM 579 C C . PRO A 1 82 ? -17.892 -0.851 15.019 1.00 73.12 82 PRO A C 1
ATOM 581 O O . PRO A 1 82 ? -19.087 -0.643 15.203 1.00 73.12 82 PRO A O 1
ATOM 584 N N . SER A 1 83 ? -17.186 -0.128 14.144 1.00 80.12 83 SER A N 1
ATOM 585 C CA . SER A 1 83 ? -17.685 1.070 13.453 1.00 80.12 83 SER A CA 1
ATOM 586 C C . SER A 1 83 ? -17.415 1.008 11.951 1.00 80.12 83 SER A C 1
ATOM 588 O O . SER A 1 83 ? -16.710 1.851 11.391 1.00 80.12 83 SER A O 1
ATOM 590 N N . ARG A 1 84 ? -18.003 0.003 11.293 1.00 83.62 84 ARG A N 1
ATOM 591 C CA . ARG A 1 84 ? -17.775 -0.326 9.873 1.00 83.62 84 ARG A CA 1
ATOM 592 C C . ARG A 1 84 ? -17.876 0.880 8.937 1.00 83.62 84 ARG A C 1
ATOM 594 O O . ARG A 1 84 ? -16.976 1.099 8.142 1.00 83.62 84 ARG A O 1
ATOM 601 N N . ARG A 1 85 ? -18.927 1.702 9.051 1.00 83.88 85 ARG A N 1
ATOM 602 C CA . ARG A 1 85 ? -19.139 2.854 8.147 1.00 83.88 85 ARG A CA 1
ATOM 603 C C . ARG A 1 85 ? -18.028 3.906 8.240 1.00 83.88 85 ARG A C 1
ATOM 605 O O . ARG A 1 85 ? -17.568 4.394 7.214 1.00 83.88 85 ARG A O 1
ATOM 612 N N . ALA A 1 86 ? -17.589 4.241 9.455 1.00 83.69 86 ALA A N 1
ATOM 613 C CA . ALA A 1 86 ? -16.527 5.226 9.664 1.00 83.69 86 ALA A CA 1
ATOM 614 C C . ALA A 1 86 ? -15.175 4.712 9.143 1.00 83.69 86 ALA A C 1
ATOM 616 O O . ALA A 1 86 ? -14.451 5.452 8.477 1.00 83.69 86 ALA A O 1
ATOM 617 N N . GLU A 1 87 ? -14.882 3.430 9.385 1.00 85.38 87 GLU A N 1
ATOM 618 C CA . GLU A 1 87 ? -13.684 2.761 8.868 1.00 85.38 87 GLU A CA 1
ATOM 619 C C . GLU A 1 87 ? -13.681 2.690 7.340 1.00 85.38 87 GLU A C 1
ATOM 621 O O . GLU A 1 87 ? -12.703 3.087 6.718 1.00 85.38 87 GLU A O 1
ATOM 626 N N . LEU A 1 88 ? -14.780 2.257 6.716 1.00 87.81 88 LEU A N 1
ATOM 627 C CA . LEU A 1 88 ? -14.877 2.175 5.255 1.00 87.81 88 LEU A CA 1
ATOM 628 C C . LEU A 1 88 ? -14.749 3.555 4.600 1.00 87.81 88 LEU A C 1
ATOM 630 O O . LEU A 1 88 ? -14.051 3.694 3.600 1.00 87.81 88 LEU A O 1
ATOM 634 N N . GLY A 1 89 ? -15.346 4.594 5.193 1.00 89.69 89 GLY A N 1
ATOM 635 C CA . GLY A 1 89 ? -15.168 5.965 4.717 1.00 89.69 89 GLY A CA 1
ATOM 636 C C . GLY A 1 89 ? -13.719 6.455 4.831 1.00 89.69 89 GLY A C 1
ATOM 637 O O . GLY A 1 89 ? -13.255 7.203 3.972 1.00 89.69 89 GLY A O 1
ATOM 638 N N . MET A 1 90 ? -12.987 6.042 5.873 1.00 91.06 90 MET A N 1
ATOM 639 C CA . MET A 1 90 ? -11.555 6.333 6.003 1.00 91.06 90 MET A CA 1
ATOM 640 C C . MET A 1 90 ? -10.748 5.603 4.931 1.00 91.06 90 MET A C 1
ATOM 642 O O . MET A 1 90 ? -9.956 6.249 4.248 1.00 91.06 90 MET A O 1
ATOM 646 N N . VAL A 1 91 ? -10.970 4.294 4.773 1.00 91.88 91 VAL A N 1
ATOM 647 C CA . VAL A 1 91 ? -10.307 3.470 3.754 1.00 91.88 91 VAL A CA 1
ATOM 648 C C . VAL A 1 91 ? -10.502 4.091 2.378 1.00 91.88 91 VAL A C 1
ATOM 650 O O . VAL A 1 91 ? -9.524 4.318 1.679 1.00 91.88 91 VAL A O 1
ATOM 653 N N . PHE A 1 92 ? -11.732 4.471 2.036 1.00 93.25 92 PHE A N 1
ATOM 654 C CA . PHE A 1 92 ? -12.037 5.112 0.761 1.00 93.25 92 PHE A CA 1
ATOM 655 C C . PHE A 1 92 ? -11.236 6.404 0.530 1.00 93.25 92 PHE A C 1
ATOM 657 O O . PHE A 1 92 ? -10.627 6.568 -0.523 1.00 93.25 92 PHE A O 1
ATOM 664 N N . ARG A 1 93 ? -11.167 7.303 1.522 1.00 94.25 93 ARG A N 1
ATOM 665 C CA . ARG A 1 93 ? -10.374 8.544 1.416 1.00 94.25 93 ARG A CA 1
ATOM 666 C C . ARG A 1 93 ? -8.882 8.276 1.228 1.00 94.25 93 ARG A C 1
ATOM 668 O O . ARG A 1 93 ? -8.241 8.962 0.438 1.00 94.25 93 ARG A O 1
ATOM 675 N N . VAL A 1 94 ? -8.339 7.303 1.959 1.00 94.12 94 VAL A N 1
ATOM 676 C CA . VAL A 1 94 ? -6.922 6.925 1.864 1.00 94.12 94 VAL A CA 1
ATOM 677 C C . VAL A 1 94 ? -6.623 6.291 0.506 1.00 94.12 94 VAL A C 1
ATOM 679 O O . VAL A 1 94 ? -5.625 6.648 -0.108 1.00 94.12 94 VAL A O 1
ATOM 682 N N . VAL A 1 95 ? -7.512 5.428 0.005 1.00 94.75 95 VAL A N 1
ATOM 683 C CA . VAL A 1 95 ? -7.404 4.828 -1.332 1.00 94.75 95 VAL A CA 1
ATOM 684 C C . VAL A 1 95 ? -7.408 5.891 -2.419 1.00 94.75 95 VAL A C 1
ATOM 686 O O . VAL A 1 95 ? -6.539 5.853 -3.277 1.00 94.75 95 VAL A O 1
ATOM 689 N N . LEU A 1 96 ? -8.332 6.856 -2.381 1.00 95.00 96 LEU A N 1
ATOM 690 C CA . LEU A 1 96 ? -8.376 7.920 -3.389 1.00 95.00 96 LEU A CA 1
ATOM 691 C C . LEU A 1 96 ? -7.097 8.761 -3.406 1.00 95.00 96 LEU A C 1
ATOM 693 O O . LEU A 1 96 ? -6.552 9.023 -4.475 1.00 95.00 96 LEU A O 1
ATOM 697 N N . LEU A 1 97 ? -6.622 9.172 -2.228 1.00 95.31 97 LEU A N 1
ATOM 698 C CA . LEU A 1 97 ? -5.401 9.963 -2.101 1.00 95.31 97 LEU A CA 1
ATOM 699 C C . LEU A 1 97 ? -4.184 9.188 -2.614 1.00 95.31 97 LEU A C 1
ATOM 701 O O . LEU A 1 97 ? -3.427 9.700 -3.432 1.00 95.31 97 LEU A O 1
ATOM 705 N N . GLY A 1 98 ? -4.021 7.957 -2.139 1.00 93.75 98 GLY A N 1
ATOM 706 C CA . GLY A 1 98 ? -2.902 7.106 -2.509 1.00 93.75 98 GLY A CA 1
ATOM 707 C C . GLY A 1 98 ? -2.891 6.750 -3.990 1.00 93.75 98 GLY A C 1
ATOM 708 O O . GLY A 1 98 ? -1.863 6.862 -4.648 1.00 93.75 98 GLY A O 1
ATOM 709 N N . LEU A 1 99 ? -4.058 6.418 -4.544 1.00 93.56 99 LEU A N 1
ATOM 710 C CA . LEU A 1 99 ? -4.207 6.120 -5.962 1.00 93.56 99 LEU A CA 1
ATOM 711 C C . LEU A 1 99 ? -3.815 7.310 -6.843 1.00 93.56 99 LEU A C 1
ATOM 713 O O . LEU A 1 99 ? -3.130 7.122 -7.843 1.00 93.56 99 LEU A O 1
ATOM 717 N N . ALA A 1 100 ? -4.236 8.525 -6.480 1.00 93.75 100 ALA A N 1
ATOM 718 C CA . ALA A 1 100 ? -3.878 9.726 -7.231 1.00 93.75 100 ALA A CA 1
ATOM 719 C C . ALA A 1 100 ? -2.359 9.963 -7.241 1.00 93.75 100 ALA A C 1
ATOM 721 O O . ALA A 1 100 ? -1.806 10.344 -8.272 1.00 93.75 100 ALA A O 1
ATOM 722 N N . ILE A 1 101 ? -1.692 9.706 -6.113 1.00 94.25 101 ILE A N 1
ATOM 723 C CA . ILE A 1 101 ? -0.241 9.863 -5.980 1.00 94.25 101 ILE A CA 1
ATOM 724 C C . ILE A 1 101 ? 0.495 8.798 -6.793 1.00 94.25 101 ILE A C 1
ATOM 726 O O . ILE A 1 101 ? 1.312 9.156 -7.637 1.00 94.25 101 ILE A O 1
ATOM 730 N N . ASP A 1 102 ? 0.165 7.517 -6.619 1.00 92.44 102 ASP A N 1
ATOM 731 C CA . ASP A 1 102 ? 0.863 6.428 -7.314 1.00 92.44 102 ASP A CA 1
ATOM 732 C C . ASP A 1 102 ? 0.636 6.462 -8.829 1.00 92.44 102 ASP A C 1
ATOM 734 O O . ASP A 1 102 ? 1.568 6.241 -9.601 1.00 92.44 102 ASP A O 1
ATOM 738 N N . VAL A 1 103 ? -0.573 6.806 -9.288 1.00 91.06 103 VAL A N 1
ATOM 739 C CA . VAL A 1 103 ? -0.806 7.044 -10.721 1.00 91.06 103 VAL A CA 1
ATOM 740 C C . VAL A 1 103 ? 0.046 8.217 -11.207 1.00 91.06 103 VAL A C 1
ATOM 742 O O . VAL A 1 103 ? 0.640 8.123 -12.278 1.00 91.06 103 VAL A O 1
ATOM 745 N N . GLY A 1 104 ? 0.171 9.288 -10.419 1.00 92.50 104 GLY A N 1
ATOM 746 C CA . GLY A 1 104 ? 1.082 10.394 -10.712 1.00 92.50 104 GLY A CA 1
ATOM 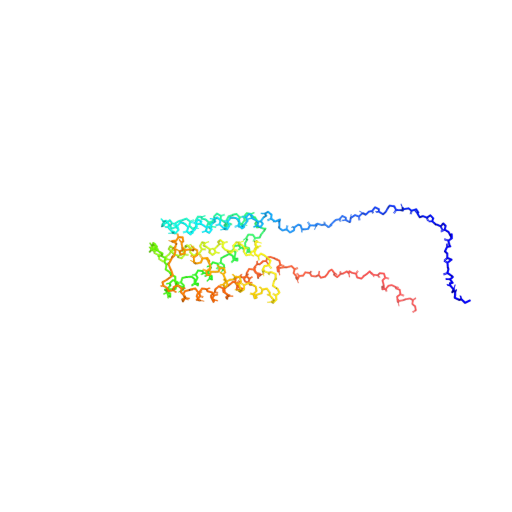747 C C . GLY A 1 104 ? 2.544 9.950 -10.840 1.00 92.50 104 GLY A C 1
ATOM 748 O O . GLY A 1 104 ? 3.219 10.371 -11.777 1.00 92.50 104 GLY A O 1
ATOM 749 N N . LEU A 1 105 ? 3.021 9.060 -9.962 1.00 93.00 105 LEU A N 1
ATOM 750 C CA . LEU A 1 105 ? 4.377 8.496 -10.026 1.00 93.00 105 LEU A CA 1
ATOM 751 C C . LEU A 1 105 ? 4.601 7.661 -11.288 1.00 93.00 105 LEU A C 1
ATOM 753 O O . LEU A 1 105 ? 5.661 7.766 -11.907 1.00 93.00 105 LEU A O 1
ATOM 757 N N . VAL A 1 106 ? 3.604 6.865 -11.682 1.00 91.56 106 VAL A N 1
ATOM 758 C CA . VAL A 1 106 ? 3.658 6.081 -12.923 1.00 91.56 106 VAL A CA 1
ATOM 759 C C . VAL A 1 106 ? 3.685 6.995 -14.144 1.00 91.56 106 VAL A C 1
ATOM 761 O O . VAL A 1 106 ? 4.519 6.815 -15.026 1.00 91.56 106 VAL A O 1
ATOM 764 N N . LEU A 1 107 ? 2.820 8.012 -14.187 1.00 91.06 107 LEU A N 1
ATOM 765 C CA . LEU A 1 107 ? 2.792 8.984 -15.285 1.00 91.06 107 LEU A CA 1
ATOM 766 C C . LEU A 1 107 ? 4.085 9.809 -15.371 1.00 91.06 107 LEU A C 1
ATOM 768 O O . LEU A 1 107 ? 4.497 10.185 -16.464 1.00 91.06 107 LEU A O 1
ATOM 772 N N . ALA A 1 108 ? 4.733 10.070 -14.235 1.00 92.25 108 ALA A N 1
ATOM 773 C CA . ALA A 1 108 ? 6.019 10.756 -14.164 1.00 92.25 108 ALA A CA 1
ATOM 774 C C . ALA A 1 108 ? 7.228 9.849 -14.479 1.00 92.25 108 ALA A C 1
ATOM 776 O O . ALA A 1 108 ? 8.360 10.329 -14.438 1.00 92.25 108 ALA A O 1
ATOM 777 N N . GLY A 1 109 ? 7.020 8.553 -14.752 1.00 91.44 109 GLY A N 1
ATOM 778 C CA . GLY A 1 109 ? 8.098 7.594 -15.026 1.00 91.44 109 GLY A CA 1
ATOM 779 C C . GLY A 1 109 ? 8.975 7.273 -13.809 1.00 91.44 109 GLY A C 1
ATOM 780 O O . GLY A 1 109 ? 10.087 6.771 -13.952 1.00 91.44 109 GLY A O 1
ATOM 781 N N . VAL A 1 110 ? 8.504 7.577 -12.595 1.00 93.12 110 VAL A N 1
ATOM 782 C CA . VAL A 1 110 ? 9.236 7.286 -11.351 1.00 93.12 110 VAL A CA 1
ATOM 783 C C . VAL A 1 110 ? 9.168 5.793 -11.024 1.00 93.12 110 VAL A C 1
ATOM 785 O O . VAL A 1 110 ? 10.138 5.225 -10.514 1.00 93.12 110 VAL A O 1
ATOM 788 N N . VAL A 1 111 ? 8.029 5.166 -11.330 1.00 91.81 111 VAL A N 1
ATOM 789 C CA . VAL A 1 111 ? 7.754 3.739 -11.141 1.00 91.81 111 VAL A CA 1
ATOM 790 C C . VAL A 1 111 ? 7.104 3.195 -12.404 1.00 91.81 111 VAL A C 1
ATOM 792 O O . VAL A 1 111 ? 6.166 3.789 -12.929 1.00 91.81 111 VAL A O 1
ATOM 795 N N . GLU A 1 112 ? 7.542 2.027 -12.852 1.00 90.31 112 GLU A N 1
ATOM 796 C CA . GLU A 1 112 ? 6.953 1.333 -13.992 1.00 90.31 112 GLU A CA 1
ATOM 797 C C . GLU A 1 112 ? 6.458 -0.061 -13.593 1.00 90.31 112 GLU A C 1
ATOM 799 O O . GLU A 1 112 ? 6.993 -0.714 -12.696 1.00 90.31 112 GLU A O 1
ATOM 804 N N . MET A 1 113 ? 5.401 -0.535 -14.253 1.00 85.56 113 MET A N 1
ATOM 805 C CA . MET A 1 113 ? 4.889 -1.889 -14.036 1.00 85.56 113 MET A CA 1
ATOM 806 C C . MET A 1 113 ? 5.666 -2.865 -14.916 1.00 85.56 113 MET A C 1
ATOM 808 O O . MET A 1 113 ? 5.582 -2.794 -16.142 1.00 85.56 113 MET A O 1
ATOM 812 N N . ARG A 1 114 ? 6.360 -3.829 -14.300 1.00 80.75 114 ARG A N 1
ATOM 813 C CA . ARG A 1 114 ? 7.293 -4.723 -15.008 1.00 80.75 114 ARG A CA 1
ATOM 814 C C . ARG A 1 114 ? 6.644 -5.527 -16.136 1.00 80.75 114 ARG A C 1
ATOM 816 O O . ARG A 1 114 ? 7.257 -5.754 -17.170 1.00 80.75 114 ARG A O 1
ATOM 823 N N . HIS A 1 115 ? 5.406 -5.967 -15.933 1.00 71.12 115 HIS A N 1
ATOM 824 C CA . HIS A 1 115 ? 4.689 -6.800 -16.897 1.00 71.12 115 HIS A CA 1
ATOM 825 C C . HIS A 1 115 ? 3.851 -6.018 -17.906 1.00 71.12 115 HIS A C 1
ATOM 827 O O . HIS A 1 115 ? 2.998 -6.636 -18.530 1.00 71.12 115 HIS A O 1
ATOM 833 N N . GLY A 1 116 ? 4.079 -4.706 -18.076 1.00 59.59 116 GLY A N 1
ATOM 834 C CA . GLY A 1 116 ? 3.281 -3.883 -18.984 1.00 59.59 116 GLY A CA 1
ATOM 835 C C . GLY A 1 116 ? 1.807 -4.056 -18.646 1.00 59.59 116 GLY A C 1
ATOM 836 O O . GLY A 1 116 ? 1.108 -4.826 -19.293 1.00 59.59 116 GLY A O 1
ATOM 837 N N . SER A 1 117 ? 1.371 -3.425 -17.553 1.00 58.72 117 SER A N 1
ATOM 838 C CA . SER A 1 117 ? 0.008 -3.532 -17.018 1.00 58.72 117 SER A CA 1
ATOM 839 C C . SER A 1 117 ? -1.037 -3.689 -18.120 1.00 58.72 117 SER A C 1
ATOM 841 O O . SER A 1 117 ? -0.966 -2.947 -19.098 1.00 58.72 117 SER A O 1
ATOM 843 N N . PHE A 1 118 ? -2.007 -4.590 -17.938 1.00 64.31 118 PHE A N 1
ATOM 844 C CA . PHE A 1 118 ? -3.140 -4.878 -18.834 1.00 64.31 118 PHE A CA 1
ATOM 845 C C . PHE A 1 118 ? -4.091 -3.664 -19.055 1.00 64.31 118 PHE A C 1
ATOM 847 O O . PHE A 1 118 ? -5.309 -3.805 -19.092 1.00 64.31 118 PHE A O 1
ATOM 854 N N . GLY A 1 119 ? -3.557 -2.444 -19.153 1.00 76.56 119 GLY A N 1
ATOM 855 C CA . GLY A 1 119 ? -4.224 -1.150 -19.161 1.00 76.56 119 GLY A CA 1
ATOM 856 C C . GLY A 1 119 ? -4.028 -0.370 -17.854 1.00 76.56 119 GLY A C 1
ATOM 857 O O . GLY A 1 119 ? -3.909 -0.953 -16.773 1.00 76.56 119 GLY A O 1
ATOM 858 N N . MET A 1 120 ? -4.087 0.965 -17.944 1.00 81.56 120 MET A N 1
ATOM 859 C CA . MET A 1 120 ? -4.007 1.898 -16.804 1.00 81.56 120 MET A CA 1
ATOM 860 C C . MET A 1 120 ? -5.022 1.571 -15.697 1.00 81.56 120 MET A C 1
ATOM 862 O O . MET A 1 120 ? -4.735 1.744 -14.516 1.00 81.56 120 MET A O 1
ATOM 866 N N . MET A 1 121 ? -6.193 1.040 -16.064 1.00 84.12 121 MET A N 1
ATOM 867 C CA . MET A 1 121 ? -7.223 0.615 -15.110 1.00 84.12 121 MET A CA 1
ATOM 868 C C . MET A 1 121 ? -6.762 -0.539 -14.215 1.00 84.12 121 MET A C 1
ATOM 870 O O . MET A 1 121 ? -7.095 -0.563 -13.034 1.00 84.12 121 MET A O 1
ATOM 874 N N . THR A 1 122 ? -5.967 -1.474 -14.740 1.00 84.75 122 THR A N 1
ATOM 875 C CA . THR A 1 122 ? -5.448 -2.596 -13.940 1.00 84.75 122 THR A CA 1
ATOM 876 C C . THR A 1 122 ? -4.344 -2.152 -12.988 1.00 84.75 122 THR A C 1
ATOM 878 O O . THR A 1 122 ? -4.346 -2.560 -11.829 1.00 84.75 122 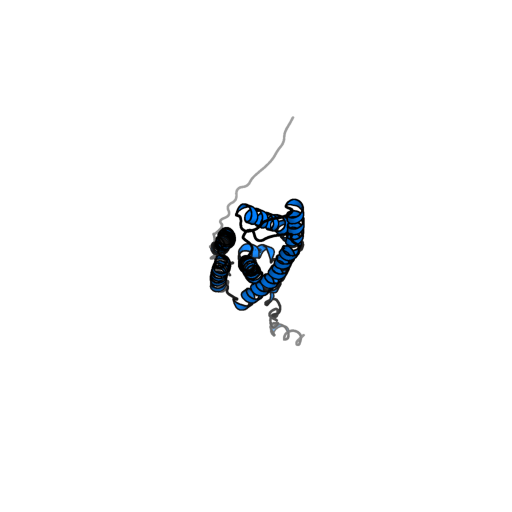THR A O 1
ATOM 881 N N . THR A 1 123 ? -3.476 -1.235 -13.425 1.00 86.25 123 THR A N 1
ATOM 882 C CA . THR A 1 123 ? -2.501 -0.554 -12.558 1.00 86.25 123 THR A CA 1
ATOM 883 C C . THR A 1 123 ? -3.203 0.196 -11.438 1.00 86.25 123 THR A C 1
ATOM 885 O O . THR A 1 123 ? -2.870 0.023 -10.268 1.00 86.25 123 THR A O 1
ATOM 888 N N . ALA A 1 124 ? -4.231 0.975 -11.783 1.00 88.62 124 ALA A N 1
ATOM 889 C CA . ALA A 1 124 ? -5.015 1.719 -10.812 1.00 88.62 124 ALA A CA 1
ATOM 890 C C . ALA A 1 124 ? -5.704 0.784 -9.804 1.00 88.62 124 ALA A C 1
ATOM 892 O O . ALA A 1 124 ? -5.639 1.018 -8.600 1.00 88.62 124 ALA A O 1
ATOM 893 N N . ALA A 1 125 ? -6.308 -0.313 -10.267 1.00 89.56 125 ALA A N 1
ATOM 894 C CA . ALA A 1 125 ? -6.924 -1.308 -9.391 1.00 89.56 125 ALA A CA 1
ATOM 895 C C . ALA A 1 125 ? -5.900 -1.978 -8.457 1.00 89.56 125 ALA A C 1
ATOM 897 O O . ALA A 1 125 ? -6.201 -2.227 -7.287 1.00 89.56 125 ALA A O 1
ATOM 898 N N . TRP A 1 126 ? -4.686 -2.242 -8.945 1.00 91.19 126 TRP A N 1
ATOM 899 C CA . TRP A 1 126 ? -3.605 -2.823 -8.152 1.00 91.19 126 TRP A CA 1
ATOM 900 C C . TRP A 1 126 ? -3.138 -1.879 -7.036 1.00 91.19 126 TRP A C 1
ATOM 902 O O . TRP A 1 126 ? -3.140 -2.273 -5.866 1.00 91.19 126 TRP A O 1
ATOM 912 N N . PHE A 1 127 ? -2.847 -0.614 -7.358 1.00 91.25 127 PHE A N 1
ATOM 913 C CA . PHE A 1 127 ? -2.497 0.392 -6.349 1.00 91.25 127 PHE A CA 1
ATOM 914 C C . PHE A 1 127 ? -3.644 0.632 -5.367 1.00 91.25 127 PHE A C 1
ATOM 916 O O . PHE A 1 127 ? -3.430 0.617 -4.155 1.00 91.25 127 PHE A O 1
ATOM 923 N N . ALA A 1 128 ? -4.882 0.754 -5.853 1.00 92.62 128 ALA A N 1
ATOM 924 C CA . ALA A 1 128 ? -6.054 0.908 -4.992 1.00 92.62 128 ALA A CA 1
ATOM 925 C C . ALA A 1 128 ? -6.195 -0.253 -3.992 1.00 92.62 128 ALA A C 1
ATOM 927 O O . ALA A 1 128 ? -6.548 -0.035 -2.833 1.00 92.62 128 ALA A O 1
ATOM 928 N N . SER A 1 129 ? -5.870 -1.476 -4.417 1.00 91.94 129 SER A N 1
ATOM 929 C CA . SER A 1 129 ? -5.891 -2.670 -3.566 1.00 91.94 129 SER A CA 1
ATOM 930 C C . SER A 1 129 ? -4.830 -2.605 -2.465 1.00 91.94 129 SER A C 1
ATOM 932 O O . SER A 1 129 ? -5.138 -2.847 -1.296 1.00 91.94 129 SER A O 1
ATOM 934 N N . LEU A 1 130 ? -3.596 -2.219 -2.806 1.00 91.38 130 LEU A N 1
ATOM 935 C CA . LEU A 1 130 ? -2.524 -2.019 -1.826 1.00 91.38 130 LEU A CA 1
ATOM 936 C C . LEU A 1 130 ? -2.871 -0.918 -0.818 1.00 91.38 130 LEU A C 1
ATOM 938 O O . LEU A 1 130 ? -2.713 -1.121 0.389 1.00 91.38 130 LEU A O 1
ATOM 942 N N . TRP A 1 131 ? -3.420 0.203 -1.288 1.00 94.00 131 TRP A N 1
ATOM 943 C CA . TRP A 1 131 ? -3.878 1.285 -0.419 1.00 94.00 131 TRP A CA 1
ATOM 944 C C . TRP A 1 131 ? -5.035 0.874 0.482 1.00 94.00 131 TRP A C 1
ATOM 946 O O . TRP A 1 131 ? -5.061 1.265 1.650 1.00 94.00 131 TRP A O 1
ATOM 956 N N . ALA A 1 132 ? -5.969 0.061 -0.015 1.00 91.69 132 ALA A N 1
ATOM 957 C CA . ALA A 1 132 ? -7.068 -0.452 0.791 1.00 91.69 132 ALA A CA 1
ATOM 958 C C . ALA A 1 132 ? -6.534 -1.330 1.928 1.00 91.69 132 ALA A C 1
ATOM 960 O O . ALA A 1 132 ? -6.867 -1.094 3.092 1.00 91.69 132 ALA A O 1
ATOM 961 N N . CYS A 1 133 ? -5.641 -2.274 1.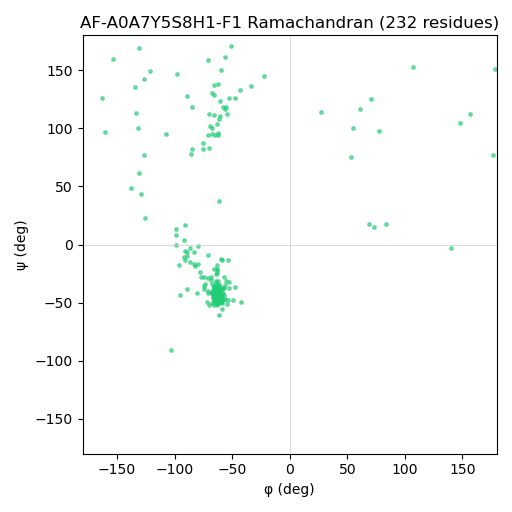611 1.00 89.44 133 CYS A N 1
ATOM 962 C CA . CYS A 1 133 ? -4.939 -3.094 2.597 1.00 89.44 133 CYS A CA 1
ATOM 963 C C . CYS A 1 133 ? -4.222 -2.220 3.630 1.00 89.44 133 CYS A C 1
ATOM 965 O O . CYS A 1 133 ? -4.437 -2.380 4.832 1.00 89.44 133 CYS A O 1
ATOM 967 N N . PHE A 1 134 ? -3.422 -1.256 3.178 1.00 89.38 134 PHE A N 1
ATOM 968 C CA . PHE A 1 134 ? -2.672 -0.367 4.059 1.00 89.38 134 PHE A CA 1
ATOM 969 C C . PHE A 1 134 ? -3.595 0.440 4.981 1.00 89.38 134 PHE A C 1
ATOM 971 O O . PHE A 1 134 ? -3.375 0.484 6.195 1.00 89.38 134 PHE A O 1
ATOM 978 N N . ALA A 1 135 ? -4.686 0.994 4.451 1.00 89.62 135 ALA A N 1
ATOM 979 C CA . ALA A 1 135 ? -5.634 1.787 5.221 1.00 89.62 135 ALA A CA 1
ATOM 980 C C . ALA A 1 135 ? -6.297 0.996 6.363 1.00 89.62 135 ALA A C 1
ATOM 982 O O . ALA A 1 135 ? -6.519 1.558 7.438 1.00 89.62 135 ALA A O 1
ATOM 983 N N . THR A 1 136 ? -6.560 -0.306 6.187 1.00 85.75 136 THR A N 1
ATOM 984 C CA . THR A 1 136 ? -7.105 -1.151 7.273 1.00 85.75 136 THR A CA 1
ATOM 985 C C . THR A 1 136 ? -6.153 -1.273 8.470 1.00 85.75 136 THR A C 1
ATOM 987 O O . THR A 1 136 ? -6.589 -1.450 9.612 1.00 85.75 136 THR A O 1
ATOM 990 N N . THR A 1 137 ? -4.845 -1.094 8.259 1.00 82.69 137 THR A N 1
ATOM 991 C CA . THR A 1 137 ? -3.852 -1.166 9.339 1.00 82.69 137 THR A CA 1
ATOM 992 C C . THR A 1 137 ? -3.802 0.101 10.198 1.00 82.69 137 THR A C 1
ATOM 994 O O . THR A 1 137 ? -3.434 0.011 11.375 1.00 82.69 137 THR A O 1
ATOM 997 N N . LEU A 1 138 ? -4.230 1.256 9.662 1.00 81.69 138 LEU A N 1
ATOM 998 C CA . LEU A 1 138 ? -4.096 2.578 10.294 1.00 81.69 138 LEU A CA 1
ATOM 999 C C . LEU A 1 138 ? -4.804 2.667 11.655 1.00 81.69 138 LEU A C 1
ATOM 1001 O O . LEU A 1 138 ? -4.206 3.097 12.641 1.00 81.69 138 LEU A O 1
ATOM 1005 N N . ASN A 1 139 ? -6.053 2.200 11.737 1.00 76.38 139 ASN A N 1
ATOM 1006 C CA . ASN A 1 139 ? -6.845 2.213 12.978 1.00 76.38 139 ASN A CA 1
ATOM 1007 C C . ASN A 1 139 ? -6.712 0.934 13.819 1.00 76.38 139 ASN A C 1
ATOM 1009 O O . ASN A 1 139 ? -7.221 0.878 14.944 1.00 76.38 139 ASN A O 1
ATOM 1013 N N . SER A 1 140 ? -6.002 -0.069 13.302 1.00 74.38 140 SER A N 1
ATOM 1014 C CA . SER A 1 140 ? -5.759 -1.348 13.969 1.00 74.38 140 SER A CA 1
ATOM 1015 C C . SER A 1 140 ? -4.339 -1.385 14.540 1.00 74.38 140 SER A C 1
ATOM 1017 O O . SER A 1 140 ? -4.098 -0.961 15.676 1.00 74.38 140 SER A O 1
ATOM 1019 N N . SER A 1 141 ? -3.375 -1.862 13.756 1.00 67.44 141 SER A N 1
ATOM 1020 C CA . SER A 1 141 ? -1.992 -2.085 14.188 1.00 67.44 141 SER A CA 1
ATOM 1021 C C . SER A 1 141 ? -1.199 -0.782 14.336 1.00 67.44 141 SER A C 1
ATOM 1023 O O . SER A 1 141 ? -0.324 -0.694 15.196 1.00 67.44 141 SER A O 1
ATOM 1025 N N . MET A 1 142 ? -1.561 0.261 13.584 1.00 67.94 142 MET A N 1
ATOM 1026 C CA . MET A 1 142 ? -0.963 1.600 13.657 1.00 67.94 142 MET A CA 1
ATOM 1027 C C . MET A 1 142 ? -1.783 2.593 14.495 1.00 67.94 142 MET A C 1
ATOM 1029 O O . MET A 1 142 ? -1.467 3.780 14.541 1.00 67.94 142 MET A O 1
ATOM 1033 N N . ALA A 1 143 ? -2.766 2.122 15.271 1.00 72.00 143 ALA A N 1
ATOM 1034 C CA . ALA A 1 143 ? -3.588 2.984 16.131 1.00 72.00 143 ALA A CA 1
ATOM 1035 C C . ALA A 1 143 ? -2.788 3.764 17.197 1.00 72.00 143 ALA A C 1
ATOM 1037 O O . ALA A 1 143 ? -3.315 4.648 17.871 1.00 72.00 143 ALA A O 1
ATOM 1038 N N . TRP A 1 144 ? -1.520 3.411 17.412 1.00 72.31 144 TRP A N 1
ATOM 1039 C CA . TRP A 1 144 ? -0.614 4.141 18.293 1.00 72.31 144 TRP A CA 1
ATOM 1040 C C . TRP A 1 144 ? -0.075 5.429 17.639 1.00 72.31 144 TRP A C 1
ATOM 1042 O O . TRP A 1 144 ? 0.189 6.398 18.357 1.00 72.31 144 TRP A O 1
ATOM 1052 N N . LEU A 1 145 ? 0.030 5.470 16.304 1.00 68.62 145 LEU A N 1
ATOM 1053 C CA . LEU A 1 145 ? 0.416 6.651 15.521 1.00 68.62 145 LEU A CA 1
ATOM 1054 C C . LEU A 1 145 ? -0.711 7.689 15.472 1.00 68.62 145 LEU A C 1
ATOM 1056 O O . LEU A 1 145 ? -0.435 8.884 15.534 1.00 68.62 145 LEU A O 1
ATOM 1060 N N . THR A 1 146 ? -1.975 7.250 15.460 1.00 65.19 146 THR A N 1
ATOM 1061 C CA . THR A 1 146 ? -3.150 8.144 15.413 1.00 65.19 146 THR A CA 1
ATOM 1062 C C . THR A 1 146 ? -3.402 8.914 16.715 1.00 65.19 146 THR A C 1
ATOM 1064 O O . THR A 1 146 ? -4.202 9.849 16.740 1.00 65.19 146 THR A O 1
ATOM 1067 N N . ASN A 1 147 ? -2.699 8.590 17.805 1.00 67.12 147 ASN A N 1
ATOM 1068 C CA . ASN A 1 147 ? -2.760 9.345 19.056 1.00 67.12 147 ASN A CA 1
ATOM 1069 C C . ASN A 1 147 ? -1.752 10.510 18.995 1.00 67.12 147 ASN A C 1
ATOM 1071 O O . ASN A 1 147 ? -0.619 10.416 19.482 1.00 67.12 147 ASN A O 1
ATOM 1075 N N . LEU A 1 148 ? -2.140 11.573 18.283 1.00 59.53 148 LEU A N 1
ATOM 1076 C CA . LEU A 1 148 ? -1.260 12.664 17.862 1.00 59.53 148 LEU A CA 1
ATOM 1077 C C . LEU A 1 148 ? -0.775 13.533 19.034 1.00 59.53 148 LEU A C 1
ATOM 1079 O O . LEU A 1 148 ? -1.448 14.456 19.485 1.00 59.53 148 LEU A O 1
ATOM 1083 N N . ARG A 1 149 ? 0.474 13.310 19.454 1.00 64.19 149 ARG A N 1
ATOM 1084 C CA . ARG A 1 149 ? 1.336 14.364 20.018 1.00 64.19 149 ARG A CA 1
ATOM 1085 C C . ARG A 1 149 ? 2.254 14.878 18.914 1.00 64.19 149 ARG A C 1
ATOM 1087 O O . ARG A 1 149 ? 2.702 14.084 18.094 1.00 64.19 149 ARG A O 1
ATOM 1094 N N . ARG A 1 150 ? 2.608 16.169 18.934 1.00 62.34 150 ARG A N 1
ATOM 1095 C CA . ARG A 1 150 ? 3.462 16.836 17.923 1.00 62.34 150 ARG A CA 1
ATOM 1096 C C . ARG A 1 150 ? 4.747 16.047 17.582 1.00 62.34 150 ARG A C 1
ATOM 1098 O O . ARG A 1 150 ? 5.105 15.935 16.420 1.00 62.34 150 ARG A O 1
ATOM 1105 N N . ARG A 1 151 ? 5.367 15.388 18.575 1.00 68.00 151 ARG A N 1
ATOM 1106 C CA . ARG A 1 151 ? 6.547 14.511 18.392 1.00 68.00 151 ARG A CA 1
ATOM 1107 C C . ARG A 1 151 ? 6.299 13.255 17.538 1.00 68.00 151 ARG A C 1
ATOM 1109 O O . ARG A 1 151 ? 7.241 12.732 16.961 1.00 68.00 151 ARG A O 1
ATOM 1116 N N . ARG A 1 152 ? 5.064 12.752 17.447 1.00 77.06 152 ARG A N 1
ATOM 1117 C CA . ARG A 1 152 ? 4.728 11.521 16.704 1.00 77.06 152 ARG A CA 1
ATOM 1118 C C . ARG A 1 152 ? 4.525 11.745 15.206 1.00 77.06 152 ARG A C 1
ATOM 1120 O O . ARG A 1 152 ? 4.618 10.785 14.456 1.00 77.06 152 ARG A O 1
ATOM 1127 N N . ILE A 1 153 ? 4.319 12.990 14.771 1.00 82.44 153 ILE A N 1
ATOM 1128 C CA . ILE A 1 153 ? 4.261 13.334 13.342 1.00 82.44 153 ILE A CA 1
ATOM 1129 C C . ILE A 1 153 ? 5.630 13.105 12.693 1.00 82.44 153 ILE A C 1
ATOM 1131 O O . ILE A 1 153 ? 5.701 12.511 11.626 1.00 82.44 153 ILE A O 1
ATOM 1135 N N . LEU A 1 154 ? 6.717 13.480 13.377 1.00 86.50 154 LEU A N 1
ATOM 1136 C CA . LEU A 1 154 ? 8.080 13.214 12.906 1.00 86.50 154 LEU A CA 1
ATOM 1137 C C . LEU A 1 154 ? 8.372 11.712 12.821 1.00 86.50 154 LEU A C 1
ATOM 1139 O O . LEU A 1 154 ? 8.970 11.258 11.857 1.00 86.50 154 LEU A O 1
ATOM 1143 N N . VAL A 1 155 ? 7.900 10.929 13.796 1.00 87.38 155 VAL A N 1
ATOM 1144 C CA . VAL A 1 155 ? 8.033 9.463 13.761 1.00 87.38 155 VAL A CA 1
ATOM 1145 C C . VAL A 1 155 ? 7.264 8.872 12.580 1.00 87.38 155 VAL A C 1
ATOM 1147 O O . VAL A 1 155 ? 7.794 8.004 11.900 1.00 87.38 155 VAL A O 1
ATOM 1150 N N . ALA A 1 156 ? 6.047 9.356 12.305 1.00 87.44 156 ALA A N 1
ATOM 1151 C CA . ALA A 1 156 ? 5.270 8.930 11.141 1.00 87.44 156 ALA A CA 1
ATOM 1152 C C . ALA A 1 156 ? 5.978 9.285 9.823 1.00 87.44 156 ALA A C 1
ATOM 1154 O O . ALA A 1 156 ? 6.042 8.449 8.929 1.00 87.44 156 ALA A O 1
ATOM 1155 N N . ALA A 1 157 ? 6.550 10.488 9.727 1.00 90.69 157 ALA A N 1
ATOM 1156 C CA . ALA A 1 157 ? 7.308 10.920 8.559 1.00 90.69 157 ALA A CA 1
ATOM 1157 C C . ALA A 1 157 ? 8.561 10.062 8.340 1.00 90.69 157 ALA A C 1
ATOM 1159 O O . ALA A 1 157 ? 8.763 9.560 7.244 1.00 90.69 157 ALA A O 1
ATOM 1160 N N . LEU A 1 158 ? 9.363 9.816 9.382 1.00 91.62 158 LEU A N 1
ATOM 1161 C CA . LEU A 1 158 ? 10.545 8.949 9.287 1.00 91.62 158 LEU A CA 1
ATOM 1162 C C . LEU A 1 158 ? 10.172 7.503 8.949 1.00 91.62 158 LEU A C 1
ATOM 1164 O O . LEU A 1 158 ? 10.828 6.867 8.130 1.00 91.62 158 LEU A O 1
ATOM 1168 N N . PHE A 1 159 ? 9.099 6.991 9.552 1.00 90.50 159 PHE A N 1
ATOM 1169 C CA . PHE A 1 159 ? 8.594 5.657 9.248 1.00 90.50 159 PHE A CA 1
ATOM 1170 C C . PHE A 1 159 ? 8.164 5.545 7.781 1.00 90.50 159 PHE A C 1
ATOM 1172 O O . PHE A 1 159 ? 8.488 4.555 7.135 1.00 90.50 159 PHE A O 1
ATOM 1179 N N . GLY A 1 160 ? 7.498 6.569 7.246 1.00 90.81 160 GLY A N 1
ATOM 1180 C CA . GLY A 1 160 ? 7.162 6.662 5.828 1.00 90.81 160 GLY A CA 1
ATOM 1181 C C . GLY A 1 160 ? 8.395 6.738 4.934 1.00 90.81 160 GLY A C 1
ATOM 1182 O O . GLY A 1 160 ? 8.545 5.920 4.032 1.00 90.81 160 GLY A O 1
ATOM 1183 N N . ALA A 1 161 ? 9.301 7.669 5.234 1.00 93.12 161 ALA A N 1
ATOM 1184 C CA . ALA A 1 161 ? 10.520 7.922 4.470 1.00 93.12 161 ALA A CA 1
ATOM 1185 C C . ALA A 1 161 ? 11.394 6.675 4.302 1.00 93.12 161 ALA A C 1
ATOM 1187 O O . ALA A 1 161 ? 12.083 6.540 3.301 1.00 93.12 161 ALA A O 1
ATOM 1188 N N . LEU A 1 162 ? 11.374 5.766 5.279 1.00 92.81 162 LEU A N 1
ATOM 1189 C CA . LEU A 1 162 ? 12.119 4.510 5.217 1.00 92.81 162 LEU A CA 1
ATOM 1190 C C . LEU A 1 162 ? 11.257 3.352 4.700 1.00 92.81 162 LEU A C 1
ATOM 1192 O O . LEU A 1 162 ? 11.712 2.555 3.884 1.00 92.81 162 LEU A O 1
ATOM 1196 N N . GLY A 1 163 ? 10.014 3.248 5.170 1.00 89.19 163 GLY A N 1
ATOM 1197 C CA . GLY A 1 163 ? 9.123 2.130 4.869 1.00 89.19 163 GLY A CA 1
ATOM 1198 C C . GLY A 1 163 ? 8.619 2.119 3.428 1.00 89.19 163 GLY A C 1
ATOM 1199 O O . GLY A 1 163 ? 8.577 1.054 2.816 1.00 89.19 163 GLY A O 1
ATOM 1200 N N . GLY A 1 164 ? 8.280 3.286 2.873 1.00 90.56 164 GLY A N 1
ATOM 1201 C CA . GLY A 1 164 ? 7.792 3.423 1.498 1.00 90.56 164 GLY A CA 1
ATOM 1202 C C . GLY A 1 164 ? 8.823 2.967 0.462 1.00 90.56 164 GLY A C 1
ATOM 1203 O O . GLY A 1 164 ? 8.581 1.982 -0.238 1.00 90.56 164 GLY A O 1
ATOM 1204 N N . PRO A 1 165 ? 10.014 3.593 0.403 1.00 92.69 165 PRO A N 1
ATOM 1205 C CA . PRO A 1 165 ? 11.078 3.185 -0.516 1.00 92.69 165 PRO A CA 1
ATOM 1206 C C . PRO A 1 165 ? 11.509 1.730 -0.332 1.00 92.69 165 PRO A C 1
ATOM 1208 O O . PRO A 1 165 ? 11.758 1.034 -1.315 1.00 92.69 165 PRO A O 1
ATOM 1211 N N . ALA A 1 166 ? 11.549 1.232 0.910 1.00 92.44 166 ALA A N 1
ATOM 1212 C CA . ALA A 1 166 ? 11.852 -0.172 1.171 1.00 92.44 166 ALA A CA 1
ATOM 1213 C C . ALA A 1 166 ? 10.799 -1.116 0.564 1.00 92.44 166 ALA A C 1
ATOM 1215 O O . ALA A 1 166 ? 11.164 -2.154 0.008 1.00 92.44 166 ALA A O 1
ATOM 1216 N N . ALA A 1 167 ? 9.511 -0.759 0.623 1.00 91.31 167 ALA A N 1
ATOM 1217 C CA . ALA A 1 167 ? 8.437 -1.533 0.004 1.00 91.31 167 ALA A CA 1
ATOM 1218 C C . ALA A 1 167 ? 8.536 -1.532 -1.529 1.00 91.31 167 ALA A C 1
ATOM 1220 O O . ALA A 1 167 ? 8.372 -2.585 -2.145 1.00 91.31 167 ALA A O 1
ATOM 1221 N N . TYR A 1 168 ? 8.868 -0.391 -2.139 1.00 92.81 168 TYR A N 1
ATOM 1222 C CA . TYR A 1 168 ? 9.086 -0.289 -3.586 1.00 92.81 168 TYR A CA 1
ATOM 1223 C C . TYR A 1 168 ? 10.316 -1.074 -4.050 1.00 92.81 168 TYR A C 1
ATOM 1225 O O . TYR A 1 168 ? 10.228 -1.825 -5.019 1.00 92.81 168 TYR A O 1
ATOM 1233 N N . MET A 1 169 ? 11.428 -1.003 -3.315 1.00 93.81 169 MET A N 1
ATOM 1234 C CA . MET A 1 169 ? 12.619 -1.814 -3.588 1.00 93.81 169 MET A CA 1
ATOM 1235 C C . MET A 1 169 ? 12.331 -3.317 -3.437 1.00 93.81 169 MET A C 1
ATOM 1237 O O . MET A 1 169 ? 12.818 -4.131 -4.221 1.00 93.81 169 MET A O 1
ATOM 1241 N N . ALA A 1 170 ? 11.528 -3.712 -2.445 1.00 92.50 170 ALA A N 1
ATOM 1242 C CA . ALA A 1 170 ? 11.083 -5.096 -2.314 1.00 92.50 170 ALA A CA 1
ATOM 1243 C C . ALA A 1 170 ? 10.188 -5.511 -3.494 1.00 92.50 170 ALA A C 1
ATOM 1245 O O . ALA A 1 170 ? 10.371 -6.597 -4.038 1.00 92.50 170 ALA A O 1
ATOM 1246 N N . GLY A 1 171 ? 9.266 -4.644 -3.923 1.00 91.50 171 GLY A N 1
ATOM 1247 C CA . GLY A 1 171 ? 8.427 -4.860 -5.101 1.00 91.50 171 GLY A CA 1
ATOM 1248 C C . GLY A 1 171 ? 9.239 -5.018 -6.387 1.00 91.50 171 GLY A C 1
ATOM 1249 O O . GLY A 1 171 ? 8.952 -5.915 -7.178 1.00 91.50 171 GLY A O 1
ATOM 1250 N N . GLU A 1 172 ? 10.285 -4.213 -6.564 1.00 93.00 172 GLU A N 1
ATOM 1251 C CA . GLU A 1 172 ? 11.213 -4.321 -7.690 1.00 93.00 172 GLU A CA 1
ATOM 1252 C C . GLU A 1 172 ? 11.970 -5.652 -7.677 1.00 93.00 172 GLU A C 1
ATOM 1254 O O . GLU A 1 172 ? 11.949 -6.395 -8.659 1.00 93.00 172 GLU A O 1
ATOM 1259 N N . ARG A 1 173 ? 12.562 -6.018 -6.534 1.00 93.00 173 ARG A N 1
ATOM 1260 C CA . ARG A 1 173 ? 13.292 -7.290 -6.372 1.00 93.00 173 ARG A CA 1
ATOM 1261 C C . ARG A 1 173 ? 12.411 -8.520 -6.560 1.00 93.00 173 ARG A C 1
ATOM 1263 O O . ARG A 1 173 ? 12.894 -9.557 -7.003 1.00 93.00 173 ARG A O 1
ATOM 1270 N N . LEU A 1 174 ? 11.133 -8.413 -6.209 1.00 91.69 174 LEU A N 1
ATOM 1271 C CA . LEU A 1 174 ? 10.147 -9.473 -6.404 1.00 91.69 174 LEU A CA 1
ATOM 1272 C C . LEU A 1 174 ? 9.558 -9.483 -7.822 1.00 91.69 174 LEU A C 1
ATOM 1274 O O . LEU A 1 174 ? 8.830 -10.415 -8.151 1.00 91.69 174 LEU A O 1
ATOM 1278 N N . GLY A 1 175 ? 9.878 -8.496 -8.663 1.00 90.44 175 GLY A N 1
ATOM 1279 C CA . GLY A 1 175 ? 9.455 -8.431 -10.060 1.00 90.44 175 GLY A CA 1
ATOM 1280 C C . GLY A 1 175 ? 8.061 -7.842 -10.290 1.00 90.44 175 GLY A C 1
ATOM 1281 O O . GLY A 1 175 ? 7.496 -8.049 -11.361 1.00 90.44 175 GLY A O 1
ATOM 1282 N N . ALA A 1 176 ? 7.489 -7.123 -9.322 1.00 89.00 176 ALA A N 1
ATOM 1283 C CA . ALA A 1 176 ? 6.192 -6.461 -9.486 1.00 89.00 176 ALA A CA 1
ATOM 1284 C C . ALA A 1 176 ? 6.299 -5.131 -10.249 1.00 89.00 176 ALA A C 1
ATOM 1286 O O . ALA A 1 176 ? 5.473 -4.838 -11.114 1.00 89.00 176 ALA A O 1
ATOM 1287 N N . VAL A 1 177 ? 7.328 -4.343 -9.936 1.00 91.88 177 VAL A N 1
ATOM 1288 C CA . VAL A 1 177 ? 7.579 -3.009 -10.502 1.00 91.88 177 VAL A CA 1
ATOM 1289 C C . VAL A 1 177 ? 9.029 -2.890 -10.966 1.00 91.88 177 VAL A C 1
ATOM 1291 O O . VAL A 1 177 ? 9.851 -3.755 -10.671 1.00 91.88 177 VAL A O 1
ATOM 1294 N N . THR A 1 178 ? 9.346 -1.828 -11.688 1.00 91.94 178 THR A N 1
ATOM 1295 C CA . THR A 1 178 ? 10.705 -1.416 -12.045 1.00 91.94 178 THR A CA 1
ATOM 1296 C C . THR A 1 178 ? 10.904 0.038 -11.632 1.00 91.94 178 THR A C 1
ATOM 1298 O O . THR A 1 178 ? 9.969 0.840 -11.715 1.00 91.94 178 THR A O 1
ATOM 1301 N N . LEU A 1 179 ? 12.104 0.379 -11.154 1.00 93.50 179 LEU A N 1
ATOM 1302 C CA . LEU A 1 179 ? 12.502 1.752 -10.843 1.00 93.50 179 LEU A CA 1
ATOM 1303 C C . LEU A 1 179 ? 13.501 2.216 -11.916 1.00 93.50 179 LEU A C 1
ATOM 1305 O O . LEU A 1 179 ? 14.695 1.935 -11.790 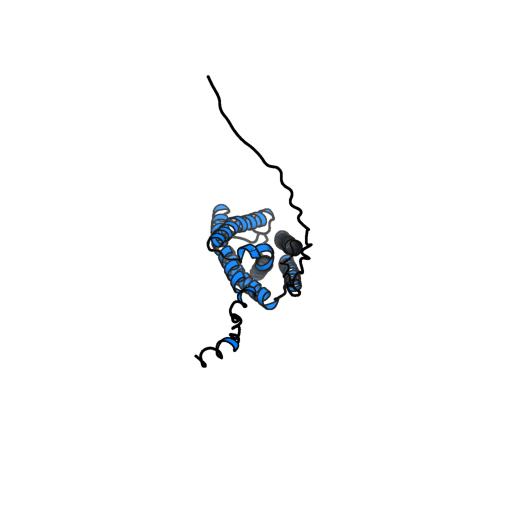1.00 93.50 179 LEU A O 1
ATOM 1309 N N . PRO A 1 180 ? 13.049 2.918 -12.976 1.00 90.19 180 PRO A N 1
ATOM 1310 C CA . PRO A 1 180 ? 13.894 3.236 -14.134 1.00 90.19 180 PRO A CA 1
ATOM 1311 C C . PRO A 1 180 ? 15.177 3.986 -13.761 1.00 90.19 180 PRO A C 1
ATOM 1313 O O . PRO A 1 180 ? 16.244 3.758 -14.332 1.00 90.19 180 PRO A O 1
ATOM 1316 N N . HIS A 1 181 ? 15.085 4.848 -12.746 1.00 92.62 181 HIS A N 1
ATOM 1317 C CA . HIS A 1 181 ? 16.201 5.60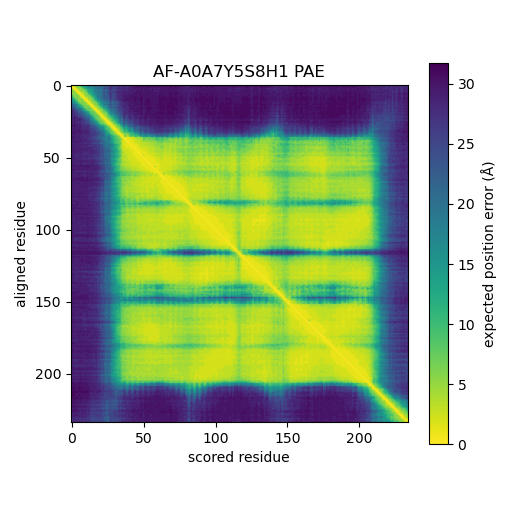7 -12.199 1.00 92.62 181 HIS A CA 1
ATOM 1318 C C . HIS A 1 181 ? 16.291 5.402 -10.687 1.00 92.62 181 HIS A C 1
ATOM 1320 O O . HIS A 1 181 ? 15.905 6.278 -9.921 1.00 92.62 181 HIS A O 1
ATOM 1326 N N . ALA A 1 182 ? 16.818 4.253 -10.252 1.00 90.06 182 ALA A N 1
ATOM 1327 C CA . ALA A 1 182 ? 16.794 3.809 -8.854 1.00 90.06 182 ALA A CA 1
ATOM 1328 C C . ALA A 1 182 ? 17.101 4.905 -7.809 1.00 90.06 182 ALA A C 1
ATOM 1330 O O . ALA A 1 182 ? 16.330 5.081 -6.872 1.00 90.06 182 ALA A O 1
ATOM 1331 N N . SER A 1 183 ? 18.179 5.684 -7.959 1.00 92.75 183 SER A N 1
ATOM 1332 C CA . SER A 1 183 ? 18.529 6.743 -6.996 1.00 92.75 183 SER A CA 1
ATOM 1333 C C . SER A 1 183 ? 17.502 7.880 -6.950 1.00 92.75 183 SER A C 1
ATOM 1335 O O . SER A 1 183 ? 17.090 8.294 -5.866 1.00 92.75 183 SER A O 1
ATOM 1337 N N . TRP A 1 184 ? 17.064 8.359 -8.116 1.00 94.31 184 TRP A N 1
ATOM 1338 C CA . TRP A 1 184 ? 16.039 9.394 -8.239 1.00 94.31 184 TRP A CA 1
ATOM 1339 C C . TRP A 1 184 ? 14.683 8.896 -7.738 1.00 94.31 184 TRP A C 1
ATOM 1341 O O . TRP A 1 184 ? 14.064 9.551 -6.901 1.00 94.31 184 TRP A O 1
ATOM 1351 N N . SER A 1 185 ? 14.260 7.706 -8.170 1.00 93.75 185 SER A N 1
ATOM 1352 C CA . SER A 1 185 ? 13.001 7.104 -7.748 1.00 93.75 185 SER A CA 1
ATOM 1353 C C . SER A 1 185 ? 12.956 6.909 -6.239 1.00 93.75 185 SER A C 1
ATOM 1355 O O . SER A 1 185 ? 11.986 7.311 -5.605 1.00 93.75 185 SER A O 1
ATOM 1357 N N . LEU A 1 186 ? 14.021 6.385 -5.628 1.00 94.69 186 LEU A N 1
ATOM 1358 C CA . LEU A 1 186 ? 14.085 6.222 -4.176 1.00 94.69 186 LEU A CA 1
ATOM 1359 C C . LEU A 1 186 ? 14.057 7.566 -3.438 1.00 94.69 186 LEU A C 1
ATOM 1361 O O . LEU A 1 186 ? 13.415 7.652 -2.391 1.00 94.69 186 LEU A O 1
ATOM 1365 N N . ALA A 1 187 ? 14.698 8.615 -3.961 1.00 95.06 187 ALA A N 1
ATOM 1366 C CA . ALA A 1 187 ? 14.645 9.947 -3.358 1.00 95.06 187 ALA A CA 1
ATOM 1367 C C . ALA A 1 187 ? 13.227 10.540 -3.404 1.00 95.06 187 ALA A C 1
ATOM 1369 O O . ALA A 1 187 ? 12.731 11.025 -2.382 1.00 95.06 187 ALA A O 1
ATOM 1370 N N . VAL A 1 188 ? 12.554 10.442 -4.556 1.00 95.56 188 VAL A N 1
ATOM 1371 C CA . VAL A 1 188 ? 11.162 10.889 -4.727 1.00 95.56 188 VAL A CA 1
ATOM 1372 C C . VAL A 1 188 ? 10.233 10.111 -3.801 1.00 95.56 188 VAL A C 1
ATOM 1374 O O . VAL A 1 188 ? 9.501 10.730 -3.034 1.00 95.56 188 VAL A O 1
ATOM 1377 N N . LEU A 1 189 ? 10.322 8.778 -3.795 1.00 94.88 189 LEU A N 1
ATOM 1378 C CA . LEU A 1 189 ? 9.529 7.908 -2.921 1.00 94.88 189 LEU A CA 1
ATOM 1379 C C . LEU A 1 189 ? 9.782 8.208 -1.437 1.00 94.88 189 LEU A C 1
ATOM 1381 O O . LEU A 1 189 ? 8.856 8.201 -0.630 1.00 94.88 189 LEU A O 1
ATOM 1385 N N . SER A 1 190 ? 11.025 8.511 -1.053 1.00 94.81 190 SER A N 1
ATOM 1386 C CA . SER A 1 190 ? 11.355 8.860 0.335 1.00 94.81 190 SER A CA 1
ATOM 1387 C C . SER A 1 190 ? 10.657 10.152 0.751 1.00 94.81 190 SER A C 1
ATOM 1389 O O . SER A 1 190 ? 10.047 10.210 1.818 1.00 94.81 190 SER A O 1
ATOM 1391 N N . ALA A 1 191 ? 10.726 11.187 -0.091 1.00 95.88 191 ALA A N 1
ATOM 1392 C CA . ALA A 1 191 ? 10.094 12.476 0.172 1.00 95.88 191 ALA A CA 1
ATOM 1393 C C . ALA A 1 191 ? 8.560 12.375 0.161 1.00 95.88 191 ALA A C 1
ATOM 1395 O O . ALA A 1 191 ? 7.891 12.897 1.055 1.00 95.88 191 ALA A O 1
ATOM 1396 N N . GLU A 1 192 ? 8.010 11.661 -0.818 1.00 95.94 192 GLU A N 1
ATOM 1397 C CA . GLU A 1 192 ? 6.583 11.394 -0.964 1.00 95.94 192 GLU A CA 1
ATOM 1398 C C . GLU A 1 192 ? 6.035 10.676 0.274 1.00 95.94 192 GLU A C 1
ATOM 1400 O O . GLU A 1 192 ? 5.153 11.211 0.948 1.00 95.94 192 GLU A O 1
ATOM 1405 N N . TRP A 1 193 ? 6.612 9.538 0.667 1.00 95.44 193 TRP A N 1
ATOM 1406 C CA . TRP A 1 193 ? 6.140 8.790 1.833 1.00 95.44 193 TRP A CA 1
ATOM 1407 C C . TRP A 1 193 ? 6.387 9.506 3.163 1.00 95.44 193 TRP A C 1
ATOM 1409 O O . TRP A 1 193 ? 5.593 9.328 4.098 1.00 95.44 193 TRP A O 1
ATOM 1419 N N . ALA A 1 194 ? 7.421 10.349 3.260 1.00 94.62 194 ALA A N 1
ATOM 1420 C CA . ALA A 1 194 ? 7.651 11.201 4.428 1.00 94.62 194 ALA A CA 1
ATOM 1421 C C . ALA A 1 194 ? 6.504 12.193 4.665 1.00 94.62 194 ALA A C 1
ATOM 1423 O O . ALA A 1 194 ? 6.167 12.481 5.816 1.00 94.62 194 ALA A O 1
ATOM 1424 N N . LEU A 1 195 ? 5.888 12.698 3.594 1.00 94.06 195 LEU A N 1
ATOM 1425 C CA . LEU A 1 195 ? 4.759 13.631 3.654 1.00 94.06 195 LEU A CA 1
ATOM 1426 C C . LEU A 1 195 ? 3.411 12.902 3.691 1.00 94.06 195 LEU A C 1
ATOM 1428 O O . LEU A 1 195 ? 2.495 13.299 4.416 1.00 94.06 195 LEU A O 1
ATOM 1432 N N . LEU A 1 196 ? 3.295 11.808 2.945 1.00 93.19 196 LEU A N 1
ATOM 1433 C CA . LEU A 1 196 ? 2.054 11.065 2.784 1.00 93.19 196 LEU A CA 1
ATOM 1434 C C . LEU A 1 196 ? 1.668 10.314 4.058 1.00 93.19 196 LEU A C 1
ATOM 1436 O O . LEU A 1 196 ? 0.512 10.363 4.478 1.00 93.19 196 LEU A O 1
ATOM 1440 N N . THR A 1 197 ? 2.632 9.686 4.731 1.00 91.44 197 THR A N 1
ATOM 1441 C CA . THR A 1 197 ? 2.387 8.923 5.966 1.00 91.44 197 THR A CA 1
ATOM 1442 C C . THR A 1 197 ? 1.768 9.766 7.093 1.00 91.44 197 THR A C 1
ATOM 1444 O O . THR A 1 197 ? 0.746 9.357 7.654 1.00 91.44 197 THR A O 1
ATOM 1447 N N . PRO A 1 198 ? 2.292 10.954 7.458 1.00 90.50 198 PRO A N 1
ATOM 1448 C CA . PRO A 1 198 ? 1.629 11.790 8.454 1.00 90.50 198 PRO A CA 1
ATOM 1449 C C . PRO A 1 198 ? 0.255 12.285 7.978 1.00 90.50 198 PRO A C 1
ATOM 1451 O O . PRO A 1 198 ? -0.659 12.389 8.799 1.00 90.50 198 PRO A O 1
ATOM 1454 N N . LEU A 1 199 ? 0.067 12.531 6.676 1.00 91.31 199 LEU A N 1
ATOM 1455 C CA . LEU A 1 199 ? -1.217 12.950 6.110 1.00 91.31 199 LEU A CA 1
ATOM 1456 C C . LEU A 1 199 ? -2.298 11.863 6.244 1.00 91.31 199 LEU A C 1
ATOM 1458 O O . LEU A 1 199 ? -3.392 12.143 6.739 1.00 91.31 199 LEU A O 1
ATOM 1462 N N . VAL A 1 200 ? -2.004 10.611 5.887 1.00 90.81 200 VAL A N 1
ATOM 1463 C CA . VAL A 1 200 ? -2.966 9.499 6.031 1.00 90.81 200 VAL A CA 1
ATOM 1464 C C . VAL A 1 200 ? -3.253 9.175 7.497 1.00 90.81 200 VAL A C 1
ATOM 1466 O O . VAL A 1 200 ? -4.396 8.882 7.849 1.00 90.81 200 VAL A O 1
ATOM 1469 N N . VAL A 1 201 ? -2.261 9.316 8.383 1.00 88.56 201 VAL A N 1
ATOM 1470 C CA . VAL A 1 201 ? -2.454 9.185 9.837 1.00 88.56 201 VAL A CA 1
ATOM 1471 C C . VAL A 1 201 ? -3.367 10.295 10.374 1.00 88.56 201 VAL A C 1
ATOM 1473 O O . VAL A 1 201 ? -4.230 10.023 11.213 1.00 88.56 201 VAL A O 1
ATOM 1476 N N . LEU A 1 202 ? -3.238 11.529 9.875 1.00 87.56 202 LEU A N 1
ATOM 1477 C CA . LEU A 1 202 ? -4.137 12.642 10.207 1.00 87.56 202 LEU A CA 1
ATOM 1478 C C . LEU A 1 202 ? -5.574 12.374 9.743 1.00 87.56 202 LEU A C 1
ATOM 1480 O O . LEU A 1 202 ? -6.516 12.612 10.505 1.00 87.56 202 LEU A O 1
ATOM 1484 N N . ILE A 1 203 ? -5.752 11.856 8.525 1.00 87.31 203 ILE A N 1
ATOM 1485 C CA . ILE A 1 203 ? -7.064 11.444 8.007 1.00 87.31 203 ILE A CA 1
ATOM 1486 C C . ILE A 1 203 ? -7.657 10.364 8.919 1.00 87.31 203 ILE A C 1
ATOM 1488 O O . ILE A 1 203 ? -8.782 10.513 9.397 1.00 87.31 203 ILE A O 1
ATOM 1492 N N . ALA A 1 204 ? -6.886 9.326 9.243 1.00 85.12 204 ALA A N 1
ATOM 1493 C CA . ALA A 1 204 ? -7.330 8.236 10.106 1.00 85.12 204 ALA A CA 1
ATOM 1494 C C . ALA A 1 204 ? -7.737 8.705 11.513 1.00 85.12 204 ALA A C 1
ATOM 1496 O O . ALA A 1 204 ? -8.779 8.299 12.041 1.00 85.12 204 ALA A O 1
ATOM 1497 N N . ALA A 1 205 ? -6.970 9.629 12.095 1.00 82.44 205 ALA A N 1
ATOM 1498 C CA . ALA A 1 205 ? -7.269 10.214 13.398 1.00 82.44 205 ALA A CA 1
ATOM 1499 C C . ALA A 1 205 ? -8.589 11.006 13.404 1.00 82.44 205 ALA A C 1
ATOM 1501 O O . ALA A 1 205 ? -9.349 10.919 14.370 1.00 82.44 205 ALA A O 1
ATOM 1502 N N . ARG A 1 206 ? -8.902 11.734 12.322 1.00 80.62 206 ARG A N 1
ATOM 1503 C CA . ARG A 1 206 ? -10.167 12.484 12.182 1.00 80.62 206 ARG A CA 1
ATOM 1504 C C . ARG A 1 206 ? -11.378 11.576 11.987 1.00 80.62 206 ARG A C 1
ATOM 1506 O O . ARG A 1 206 ? -12.485 11.943 12.365 1.00 80.62 206 ARG A O 1
ATOM 1513 N N . CYS A 1 207 ? -11.180 10.406 11.389 1.00 74.38 207 CYS A N 1
ATOM 1514 C CA . CYS A 1 207 ? -12.257 9.469 11.067 1.00 74.38 207 CYS A CA 1
ATOM 1515 C C . CYS A 1 207 ? -12.518 8.430 12.166 1.00 74.38 207 CYS A C 1
ATOM 1517 O O . CYS A 1 207 ? -13.529 7.732 12.122 1.00 74.38 207 CYS A O 1
ATOM 1519 N N . SER A 1 208 ? -11.631 8.335 13.159 1.00 66.56 208 SER A N 1
ATOM 1520 C CA . SER A 1 208 ? -11.796 7.446 14.305 1.00 66.56 208 SER A CA 1
ATOM 1521 C C . SER A 1 208 ? -13.001 7.867 15.173 1.00 66.56 208 SER A C 1
ATOM 1523 O O . SER A 1 208 ? -13.036 9.001 15.659 1.00 66.56 208 SER A O 1
ATOM 1525 N N . PRO A 1 209 ? -13.933 6.950 15.513 1.00 56.31 209 PRO A N 1
ATOM 1526 C CA . PRO A 1 209 ? -15.094 7.239 16.373 1.00 56.31 209 PRO A CA 1
ATOM 1527 C C . PRO A 1 209 ? -14.739 7.758 17.775 1.00 56.31 209 PRO A C 1
ATOM 1529 O O . PRO A 1 209 ? -15.595 8.264 18.498 1.00 56.31 209 PRO A O 1
ATOM 1532 N N . ARG A 1 210 ? -13.469 7.636 18.181 1.00 53.72 210 ARG A N 1
ATOM 1533 C CA . ARG A 1 210 ? -12.949 8.132 19.463 1.00 53.72 210 ARG A CA 1
ATOM 1534 C C . ARG A 1 210 ? -13.042 9.658 19.591 1.00 53.72 210 ARG A C 1
ATOM 1536 O O . ARG A 1 210 ? -13.071 10.151 20.714 1.00 53.72 210 ARG A O 1
ATOM 1543 N N . CYS A 1 211 ? -13.132 10.390 18.478 1.00 49.88 211 CYS A N 1
ATOM 1544 C CA . CYS A 1 211 ? -13.223 11.854 18.473 1.00 49.88 211 CYS A CA 1
ATOM 1545 C C . CYS A 1 211 ? -14.666 12.391 18.614 1.00 49.88 211 CYS A C 1
ATOM 1547 O O . CYS A 1 211 ? -14.869 13.595 18.711 1.00 49.88 211 CYS A O 1
ATOM 1549 N N . GLY A 1 212 ? -15.680 11.517 18.668 1.00 42.38 212 GLY A N 1
ATOM 1550 C CA . GLY A 1 212 ? -17.091 11.916 18.785 1.00 42.38 212 GLY A CA 1
ATOM 1551 C C . GLY A 1 212 ? -17.638 12.018 20.214 1.00 42.38 212 GLY A C 1
ATOM 1552 O O . GLY A 1 212 ? -18.831 12.232 20.383 1.00 42.38 212 GLY A O 1
ATOM 1553 N N . ARG A 1 213 ? -16.816 11.826 21.259 1.00 44.59 213 ARG A N 1
ATOM 1554 C CA . ARG A 1 213 ? -17.294 11.753 22.657 1.00 44.59 213 ARG A CA 1
ATOM 1555 C C . ARG A 1 213 ? -16.532 12.681 23.607 1.00 44.59 213 ARG A C 1
ATOM 1557 O O . ARG A 1 213 ? -16.152 12.285 24.704 1.00 44.59 213 ARG A O 1
ATOM 1564 N N . ARG A 1 214 ? -16.290 13.919 23.169 1.00 46.84 214 ARG A N 1
ATOM 1565 C CA . ARG A 1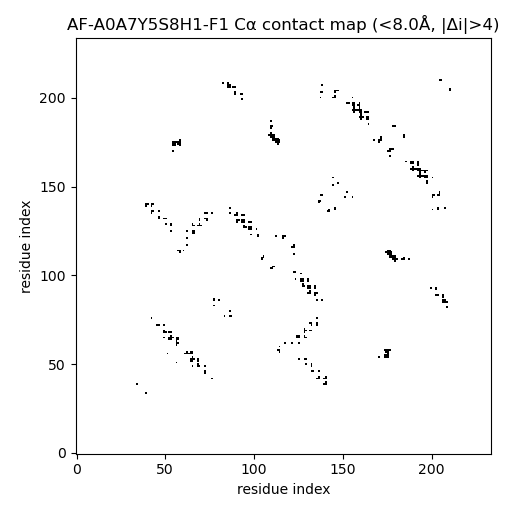 214 ? -15.805 15.016 24.030 1.00 46.84 214 ARG A CA 1
ATOM 1566 C C . ARG A 1 214 ? -16.684 16.270 23.962 1.00 46.84 214 ARG A C 1
ATOM 1568 O O . ARG A 1 214 ? -16.221 17.355 24.276 1.00 46.84 214 ARG A O 1
ATOM 1575 N N . SER A 1 215 ? -17.948 16.111 23.572 1.00 48.19 215 SER A N 1
ATOM 1576 C CA . SER A 1 215 ? -19.000 17.090 23.837 1.00 48.19 215 SER A CA 1
ATOM 1577 C C . SER A 1 215 ? -20.194 16.327 24.394 1.00 48.19 215 SER A C 1
ATOM 1579 O O . SER A 1 215 ? -20.872 15.590 23.688 1.00 48.19 215 SER A O 1
ATOM 1581 N N . GLY A 1 216 ? -20.332 16.375 25.707 1.00 41.94 216 GLY A N 1
ATOM 1582 C CA . GLY A 1 216 ? -21.305 15.616 26.471 1.00 41.94 216 GLY A CA 1
ATOM 1583 C C . GLY A 1 216 ? -21.036 15.926 27.925 1.00 41.94 216 GLY A C 1
ATOM 1584 O O . GLY A 1 216 ? -20.314 15.175 28.569 1.00 41.94 216 GLY A O 1
ATOM 1585 N N . SER A 1 217 ? -21.490 17.119 28.324 1.00 43.44 217 SER A N 1
ATOM 1586 C CA . SER A 1 217 ? -21.787 17.561 29.689 1.00 43.44 217 SER A CA 1
ATOM 1587 C C . SER A 1 217 ? -20.992 16.867 30.797 1.00 43.44 217 SER A C 1
ATOM 1589 O O . SER A 1 217 ? -21.249 15.704 31.119 1.00 43.44 217 SER A O 1
ATOM 1591 N N . LEU A 1 218 ? -20.126 17.623 31.485 1.00 47.75 218 LEU A N 1
ATOM 1592 C CA . LEU A 1 218 ? -19.926 17.356 32.912 1.00 47.75 218 LEU A CA 1
ATOM 1593 C C . LEU A 1 218 ? -21.319 17.116 33.519 1.00 47.75 218 LEU A C 1
ATOM 1595 O O . LEU A 1 218 ? -22.230 17.885 33.189 1.00 47.75 218 LEU A O 1
ATOM 1599 N N . PRO A 1 219 ? -21.529 16.070 34.334 1.00 47.88 219 PRO A N 1
ATOM 1600 C CA . PRO A 1 219 ? -22.737 16.009 35.131 1.00 47.88 219 PRO A CA 1
ATOM 1601 C C . PRO A 1 219 ? -22.766 17.320 35.910 1.00 47.88 219 PRO A C 1
ATOM 1603 O O . PRO A 1 219 ? -21.886 17.567 36.733 1.00 47.88 219 PRO A O 1
ATOM 1606 N N . VAL A 1 220 ? -23.722 18.195 35.599 1.00 60.22 220 VAL A N 1
ATOM 1607 C CA . VAL A 1 220 ? -24.117 19.230 36.543 1.00 60.22 220 VAL A CA 1
ATOM 1608 C C . VAL A 1 220 ? -24.706 18.422 37.681 1.00 60.22 220 VAL A C 1
ATOM 1610 O O . VAL A 1 220 ? -25.843 17.966 37.597 1.00 60.22 220 VAL A O 1
ATOM 1613 N N . THR A 1 221 ? -23.885 18.113 38.680 1.00 60.00 221 THR A N 1
ATOM 1614 C CA . THR A 1 221 ? -24.391 17.644 39.960 1.00 60.00 221 THR A CA 1
ATOM 1615 C C . THR A 1 221 ? -25.368 18.718 40.413 1.00 60.00 221 THR A C 1
ATOM 1617 O O . THR A 1 221 ? -24.945 19.871 40.540 1.00 60.00 221 THR A O 1
ATOM 1620 N N . PRO A 1 222 ? -26.662 18.408 40.594 1.00 58.31 222 PRO A N 1
ATOM 1621 C CA . PRO A 1 222 ? -27.531 19.321 41.304 1.00 58.31 222 PRO A CA 1
ATOM 1622 C C . PRO A 1 222 ? -26.874 19.539 42.665 1.00 58.31 222 PRO A C 1
ATOM 1624 O O . PRO A 1 222 ? -26.657 18.581 43.407 1.00 58.31 222 PRO A O 1
ATOM 1627 N N . GLU A 1 223 ? -26.473 20.776 42.939 1.00 57.84 223 GLU A N 1
ATOM 1628 C CA . GLU A 1 223 ? -26.135 21.214 44.289 1.00 57.84 223 GLU A CA 1
ATOM 1629 C C . GLU A 1 223 ? -27.264 20.733 45.219 1.00 57.84 223 GLU A C 1
ATOM 1631 O O . GLU A 1 223 ? -28.443 20.951 44.900 1.00 57.84 223 GLU A O 1
ATOM 1636 N N . PRO A 1 224 ? -26.961 20.007 46.307 1.00 56.97 224 PRO A N 1
ATOM 1637 C CA . PRO A 1 224 ? -27.994 19.544 47.213 1.00 56.97 224 PRO A CA 1
ATOM 1638 C C . PRO A 1 224 ? -28.733 20.758 47.790 1.00 56.97 224 PRO A C 1
ATOM 1640 O O . PRO A 1 224 ? -28.152 21.636 48.422 1.00 56.97 224 PRO A O 1
ATOM 1643 N N . VAL A 1 225 ? -30.055 20.783 47.598 1.00 61.50 225 VAL A N 1
ATOM 1644 C CA . VAL A 1 225 ? -30.983 21.835 48.066 1.00 61.50 225 VAL A CA 1
ATOM 1645 C C . VAL A 1 225 ? -30.875 22.107 49.580 1.00 61.50 225 VAL A C 1
ATOM 1647 O O . VAL A 1 225 ? -31.337 23.143 50.055 1.00 61.50 225 VAL A O 1
ATOM 1650 N N . SER A 1 226 ? -30.200 21.243 50.344 1.00 55.34 226 SER A N 1
ATOM 1651 C CA . SER A 1 226 ? -29.920 21.438 51.768 1.00 55.34 226 SER A CA 1
ATOM 1652 C C . SER A 1 226 ? -29.037 22.650 52.087 1.00 55.34 226 SER A C 1
ATOM 1654 O O . SER A 1 226 ? -29.044 23.082 53.235 1.00 55.34 226 SER A O 1
ATOM 1656 N N . ALA A 1 227 ? -28.310 23.226 51.122 1.00 52.19 227 ALA A N 1
ATOM 1657 C CA . ALA A 1 227 ? -27.490 24.419 51.369 1.00 52.19 227 ALA A CA 1
ATOM 1658 C C . ALA A 1 227 ? -28.278 25.747 51.321 1.00 52.19 227 ALA A C 1
ATOM 1660 O O . ALA A 1 227 ? -27.819 26.741 51.872 1.00 52.19 227 ALA A O 1
ATOM 1661 N N . ARG A 1 228 ? -29.483 25.793 50.724 1.00 51.53 228 ARG A N 1
ATOM 1662 C CA . ARG A 1 228 ? -30.271 27.044 50.610 1.00 51.53 228 ARG A CA 1
ATOM 1663 C C . ARG A 1 228 ? -31.217 27.333 51.775 1.00 51.53 228 ARG A C 1
ATOM 1665 O O . ARG A 1 228 ? -31.781 28.420 51.827 1.00 51.53 228 ARG A O 1
ATOM 1672 N N . ALA A 1 229 ? -31.422 26.391 52.694 1.00 53.22 229 ALA A N 1
ATOM 1673 C CA . ALA A 1 229 ? -32.392 26.562 53.779 1.00 53.22 229 ALA A CA 1
ATOM 1674 C C . ALA A 1 229 ? -31.799 27.173 55.062 1.00 53.22 229 ALA A C 1
ATOM 1676 O O . ALA A 1 229 ? -32.559 27.602 55.928 1.00 53.22 229 ALA A O 1
ATOM 1677 N N . THR A 1 230 ? -30.470 27.241 55.190 1.00 52.78 230 THR A N 1
ATOM 1678 C CA . THR A 1 230 ? -29.814 27.64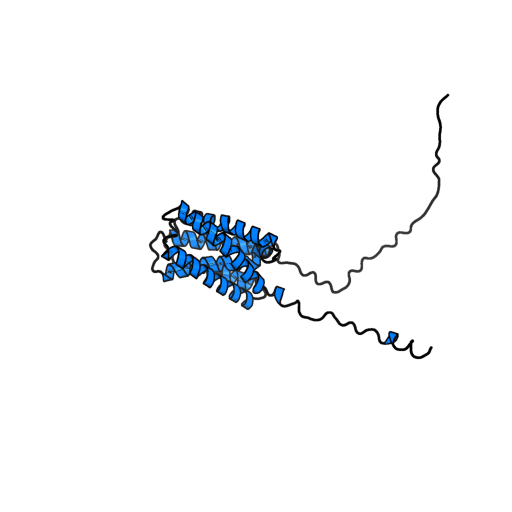7 56.446 1.00 52.78 230 THR A CA 1
ATOM 1679 C C . THR A 1 230 ? -29.424 29.130 56.493 1.00 52.78 230 THR A C 1
ATOM 1681 O O . THR A 1 230 ? -29.251 29.663 57.579 1.00 52.78 230 THR A O 1
ATOM 1684 N N . GLU A 1 231 ? -29.361 29.832 55.356 1.00 52.72 231 GLU A N 1
ATOM 1685 C CA . GLU A 1 231 ? -29.014 31.270 55.310 1.00 52.72 231 GLU A CA 1
ATOM 1686 C C . GLU A 1 231 ? -30.216 32.225 55.430 1.00 52.72 231 GLU A C 1
ATOM 1688 O O . GLU A 1 231 ? -30.031 33.428 55.558 1.00 52.72 231 GLU A O 1
ATOM 1693 N N . ALA A 1 232 ? -31.456 31.723 55.440 1.00 51.91 232 ALA A N 1
ATOM 1694 C CA . ALA A 1 232 ? -32.656 32.563 55.569 1.00 51.91 232 ALA A CA 1
ATOM 1695 C C . ALA A 1 232 ? -33.231 32.632 57.003 1.00 51.91 232 ALA A C 1
ATOM 1697 O O . ALA A 1 232 ? -34.337 33.137 57.198 1.00 51.91 232 ALA A O 1
ATOM 1698 N N . ARG A 1 233 ? -32.524 32.095 58.010 1.00 54.09 233 ARG A N 1
ATOM 1699 C CA . ARG A 1 233 ? -32.928 32.126 59.433 1.00 54.09 233 ARG A CA 1
ATOM 1700 C C . ARG A 1 233 ? -31.753 32.432 60.375 1.00 54.09 233 ARG A C 1
ATOM 1702 O O . ARG A 1 233 ? -31.567 31.729 61.367 1.00 54.09 233 ARG A O 1
ATOM 1709 N N . GLY A 1 234 ? -30.978 33.465 60.056 1.00 46.00 234 GLY A N 1
ATOM 1710 C CA . GLY A 1 234 ? -29.971 34.058 60.941 1.00 46.00 234 GLY A CA 1
ATOM 1711 C C . GLY A 1 234 ? -30.164 35.558 61.022 1.00 46.00 234 GLY A C 1
ATOM 1712 O O . GLY A 1 234 ? -30.260 36.163 59.934 1.00 46.00 234 GLY A O 1
#

pLDDT: mean 75.81, std 19.34, range [30.98, 95.94]

Foldseek 3Di:
DDDDDDDDDDDDDDDDDDDDPPPPDDPDPPPPDDDDPVQLVVLVVLLVVLLCQLLLCLQVVNLVSLLVSLVVSLVSLCVPDPCNVLLVVLLVVQLVVQLVVVLVCCVVLQKFFQVRAPDPVSVSSSRSSNSSSVSSSLVRNVVVLLPDDPVSLQVQLQCQLPVQLVSRVVSVVSRGMDRPPSVVSSVVSSNCRSVSRSVSSPSVSVSDPVVVPPPDDDPPPPDPPVVVPPVVPD

Secondary structure (DSSP, 8-state):
--------------------------TT----PPSPHHHHHHHHHHHHHHHHHHHHHHHTT-TTHHHHHHHHHHHHHHHH-TTHHHHHHHHHHHHHHHHHHHHHHHHTTSSEETT--SSHHHHHHHHHHHHHHHHHHHTTTTTTTSS--HHHHHHHHHHHHHHHHHHHHHHHHTTSEE-TTHHHHHHHHHHHHHHHHHHHHHHHHHHSGGGGSS-S----PPPPGGGSSSTT--